Protein AF-A0A9P7J894-F1 (afdb_monomer_lite)

Organism: NCBI:txid48587

Structure (mmCIF, N/CA/C/O backbone):
data_AF-A0A9P7J894-F1
#
_entry.id   AF-A0A9P7J894-F1
#
loop_
_atom_site.group_PDB
_atom_site.id
_atom_site.type_symbol
_atom_site.label_atom_id
_atom_site.label_alt_id
_atom_site.label_comp_id
_atom_site.label_asym_id
_atom_site.label_entity_id
_atom_site.label_seq_id
_atom_site.pdbx_PDB_ins_code
_atom_site.Cartn_x
_atom_site.Cartn_y
_atom_site.Cartn_z
_atom_site.occupancy
_atom_site.B_iso_or_equiv
_atom_site.auth_seq_id
_atom_site.auth_comp_id
_atom_site.auth_asym_id
_atom_site.auth_atom_id
_atom_site.pdbx_PDB_model_num
ATOM 1 N N . MET A 1 1 ? 0.134 -22.209 -16.723 1.00 24.86 1 MET A N 1
ATOM 2 C CA . MET A 1 1 ? -0.583 -20.993 -17.156 1.00 24.86 1 MET A CA 1
ATOM 3 C C . MET A 1 1 ? 0.323 -19.826 -16.797 1.00 24.86 1 MET A C 1
ATOM 5 O O . MET A 1 1 ? 0.924 -19.899 -15.732 1.00 24.86 1 MET A O 1
ATOM 9 N N . PHE A 1 2 ? 0.556 -18.872 -17.698 1.00 30.00 2 PHE A N 1
ATOM 10 C CA . PHE A 1 2 ? 1.521 -17.788 -17.466 1.00 30.00 2 PHE A CA 1
ATOM 11 C C . PHE A 1 2 ? 0.770 -16.537 -16.998 1.00 30.00 2 PHE A C 1
ATOM 13 O O . PHE A 1 2 ? -0.233 -16.219 -17.634 1.00 30.00 2 PHE A O 1
ATOM 20 N N . PRO A 1 3 ? 1.213 -15.847 -15.930 1.00 35.44 3 PRO A N 1
ATOM 21 C CA . PRO A 1 3 ? 0.583 -14.604 -15.509 1.00 35.44 3 PRO A CA 1
ATOM 22 C C . PRO A 1 3 ? 0.850 -13.502 -16.539 1.00 35.44 3 PRO A C 1
ATOM 24 O O . PRO A 1 3 ? 1.982 -13.323 -17.004 1.00 35.44 3 PRO A O 1
ATOM 27 N N . THR A 1 4 ? -0.199 -12.763 -16.883 1.00 47.38 4 THR A N 1
ATOM 28 C CA . THR A 1 4 ? -0.096 -11.487 -17.595 1.00 47.38 4 THR A CA 1
ATOM 29 C C . THR A 1 4 ? 0.441 -10.437 -16.623 1.00 47.38 4 THR A C 1
ATOM 31 O O . THR A 1 4 ? 0.079 -10.468 -15.447 1.00 47.38 4 THR A O 1
ATOM 34 N N . LEU A 1 5 ? 1.300 -9.519 -17.076 1.00 47.91 5 LEU A N 1
ATOM 35 C CA . LEU A 1 5 ? 1.936 -8.528 -16.200 1.00 47.91 5 LEU A CA 1
ATOM 36 C C . LEU A 1 5 ? 1.717 -7.090 -16.684 1.00 47.91 5 LEU A C 1
ATOM 38 O O . LEU A 1 5 ? 1.737 -6.804 -17.884 1.00 47.91 5 LEU A O 1
ATOM 42 N N . LEU A 1 6 ? 1.590 -6.172 -15.730 1.00 54.28 6 LEU A N 1
ATOM 43 C CA . LEU A 1 6 ? 1.694 -4.732 -15.935 1.00 54.28 6 LEU A CA 1
ATOM 44 C C . LEU A 1 6 ? 3.169 -4.315 -15.927 1.00 54.28 6 LEU A C 1
ATOM 46 O O . LEU A 1 6 ? 3.961 -4.775 -15.107 1.00 54.28 6 LEU A O 1
ATOM 50 N N . GLN A 1 7 ? 3.541 -3.410 -16.831 1.00 52.28 7 GLN A N 1
ATOM 51 C CA . GLN A 1 7 ? 4.877 -2.817 -16.896 1.00 52.28 7 GLN A CA 1
ATOM 52 C C . GLN A 1 7 ? 4.805 -1.307 -16.648 1.00 52.28 7 GLN A C 1
ATOM 54 O O . GLN A 1 7 ? 4.182 -0.588 -17.438 1.00 52.28 7 GLN A O 1
ATOM 59 N N . LYS A 1 8 ? 5.494 -0.822 -15.605 1.00 65.56 8 LYS A N 1
ATOM 60 C CA . LYS A 1 8 ? 5.564 0.600 -15.222 1.00 65.56 8 LYS A CA 1
ATOM 61 C C . LYS A 1 8 ? 6.919 1.258 -15.529 1.00 65.56 8 LYS A C 1
ATOM 63 O O . LYS A 1 8 ? 7.956 0.594 -15.573 1.00 65.56 8 LYS A O 1
ATOM 68 N N . SER A 1 9 ? 6.881 2.571 -15.801 1.00 54.19 9 SER A N 1
ATOM 69 C CA . SER A 1 9 ? 7.894 3.322 -16.582 1.00 54.19 9 SER A CA 1
ATOM 70 C C . SER A 1 9 ? 7.920 4.843 -16.266 1.00 54.19 9 SER A C 1
ATOM 72 O O . SER A 1 9 ? 6.857 5.394 -15.963 1.00 54.19 9 SER A O 1
ATOM 74 N N . SER A 1 10 ? 9.086 5.525 -16.379 1.00 55.25 10 SER A N 1
ATOM 75 C CA . SER A 1 10 ? 9.298 6.973 -16.064 1.00 55.25 10 SER A CA 1
ATOM 76 C C . SER A 1 10 ? 9.817 7.842 -17.263 1.00 55.25 10 SER A C 1
ATOM 78 O O . SER A 1 10 ? 9.449 7.492 -18.370 1.00 55.25 10 SER A O 1
ATOM 80 N N . ARG A 1 11 ? 10.490 9.035 -17.125 1.00 52.81 11 ARG A N 1
ATOM 81 C CA . ARG A 1 11 ? 10.518 10.178 -18.140 1.00 52.81 11 ARG A CA 1
ATOM 82 C C . ARG A 1 11 ? 11.903 10.978 -18.257 1.00 52.81 11 ARG A C 1
ATOM 84 O O . ARG A 1 11 ? 12.301 11.379 -17.178 1.00 52.81 11 ARG A O 1
ATOM 91 N N . THR A 1 12 ? 12.779 11.380 -19.263 1.00 35.41 12 THR A N 1
ATOM 92 C CA . THR A 1 12 ? 13.164 11.720 -20.739 1.00 35.41 12 THR A CA 1
ATOM 93 C C . THR A 1 12 ? 13.523 10.762 -21.996 1.00 35.41 12 THR A C 1
ATOM 95 O O . THR A 1 12 ? 14.176 9.756 -21.833 1.00 35.41 12 THR A O 1
ATOM 98 N N . LEU A 1 13 ? 13.181 10.990 -23.285 1.00 31.38 13 LEU A N 1
ATOM 99 C CA . LEU A 1 13 ? 13.189 10.035 -24.468 1.00 31.38 13 LEU A CA 1
ATOM 100 C C . LEU A 1 13 ? 14.435 9.141 -24.882 1.00 31.38 13 LEU A C 1
ATOM 102 O O . LEU A 1 13 ? 15.573 9.589 -24.797 1.00 31.38 13 LEU A O 1
ATOM 106 N N . HIS A 1 14 ? 14.144 8.010 -25.592 1.00 28.47 14 HIS A N 1
ATOM 107 C CA . HIS A 1 14 ? 14.939 7.108 -26.514 1.00 28.47 14 HIS A CA 1
ATOM 108 C C . HIS A 1 14 ? 15.392 5.666 -26.073 1.00 28.47 14 HIS A C 1
ATOM 110 O O . HIS A 1 14 ? 15.088 5.242 -24.970 1.00 28.47 14 HIS A O 1
ATOM 116 N N . GLN A 1 15 ? 15.913 4.823 -27.007 1.00 30.91 15 GLN A N 1
ATOM 117 C CA . GLN A 1 15 ? 15.546 3.378 -27.177 1.00 30.91 15 GLN A CA 1
ATOM 118 C C . GLN A 1 15 ? 16.644 2.260 -27.105 1.00 30.91 15 GLN A C 1
ATOM 120 O O . GLN A 1 15 ? 17.734 2.441 -27.638 1.00 30.91 15 GLN A O 1
ATOM 125 N N . SER A 1 16 ? 16.211 1.048 -26.674 1.00 34.41 16 SER A N 1
ATOM 126 C CA . SER A 1 16 ? 16.488 -0.347 -27.174 1.00 34.41 16 SER A CA 1
ATOM 127 C C . SER A 1 16 ? 17.910 -0.979 -27.164 1.00 34.41 16 SER A C 1
ATOM 129 O O . SER A 1 16 ? 18.827 -0.326 -27.655 1.00 34.41 16 SER A O 1
ATOM 131 N N . SER A 1 17 ? 18.167 -2.257 -26.779 1.00 38.94 17 SER A N 1
ATOM 132 C CA . SER A 1 17 ? 17.413 -3.263 -25.964 1.00 38.94 17 SER A CA 1
ATOM 133 C C . SER A 1 17 ? 18.210 -4.579 -25.668 1.00 38.94 17 SER A C 1
ATOM 135 O O . SER A 1 17 ? 19.258 -4.828 -26.268 1.00 38.94 17 SER A O 1
ATOM 137 N N . GLN A 1 18 ? 17.604 -5.473 -24.848 1.00 36.16 18 GLN A N 1
ATOM 138 C CA . GLN A 1 18 ? 17.854 -6.928 -24.623 1.00 36.16 18 GLN A CA 1
ATOM 139 C C . GLN A 1 18 ? 19.001 -7.401 -23.688 1.00 36.16 18 GLN A C 1
ATOM 141 O O . GLN A 1 18 ? 20.156 -7.035 -23.917 1.00 36.16 18 GLN A O 1
ATOM 146 N N . PRO A 1 19 ? 18.767 -8.397 -22.788 1.00 35.75 19 PRO A N 1
ATOM 147 C CA . PRO A 1 19 ? 17.509 -8.944 -22.225 1.00 35.75 19 PRO A CA 1
ATOM 148 C C . PRO A 1 19 ? 17.287 -8.507 -20.747 1.00 35.75 19 PRO A C 1
ATOM 150 O O . PRO A 1 19 ? 18.147 -7.807 -20.208 1.00 35.75 19 PRO A O 1
ATOM 153 N N . PRO A 1 20 ? 16.163 -8.882 -20.093 1.00 34.91 20 PRO A N 1
ATOM 154 C CA . PRO A 1 20 ? 15.936 -8.623 -18.669 1.00 34.91 20 PRO A CA 1
ATOM 155 C C . PRO A 1 20 ? 16.485 -9.704 -17.715 1.00 34.91 20 PRO A C 1
ATOM 157 O O . PRO A 1 20 ? 16.120 -10.879 -17.811 1.00 34.91 20 PRO A O 1
ATOM 160 N N . GLU A 1 21 ? 17.268 -9.274 -16.724 1.00 39.00 21 GLU A N 1
ATOM 161 C CA . GLU A 1 21 ? 17.412 -9.973 -15.436 1.00 39.00 21 GLU A CA 1
ATOM 162 C C . GLU A 1 21 ? 16.365 -9.412 -14.456 1.00 39.00 21 GLU A C 1
ATOM 164 O O . GLU A 1 21 ? 16.119 -8.201 -14.438 1.00 39.00 21 GLU A O 1
ATOM 169 N N . VAL A 1 22 ? 15.700 -10.287 -13.694 1.00 43.66 22 VAL A N 1
ATOM 170 C CA . VAL A 1 22 ? 14.530 -9.939 -12.876 1.00 43.66 22 VAL A CA 1
ATOM 171 C C . VAL A 1 22 ? 14.730 -10.328 -11.415 1.00 43.66 22 VAL A C 1
ATOM 173 O O . VAL A 1 22 ? 14.923 -11.503 -11.101 1.00 43.66 22 VAL A O 1
ATOM 176 N N . LEU A 1 23 ? 14.617 -9.340 -10.524 1.00 44.19 23 LEU A N 1
ATOM 177 C CA . LEU A 1 23 ? 14.688 -9.511 -9.073 1.00 44.19 23 LEU A CA 1
ATOM 178 C C . LEU A 1 23 ? 13.277 -9.604 -8.482 1.00 44.19 23 LEU A C 1
ATOM 180 O O . LEU A 1 23 ? 12.555 -8.606 -8.434 1.00 44.19 23 LEU A O 1
ATOM 184 N N . ARG A 1 24 ? 12.909 -10.799 -8.010 1.00 41.50 24 ARG A N 1
ATOM 185 C CA . ARG A 1 24 ? 11.659 -11.073 -7.284 1.00 41.50 24 ARG A CA 1
ATOM 186 C C . ARG A 1 24 ? 11.826 -10.884 -5.783 1.00 41.50 24 ARG A C 1
ATOM 188 O O . ARG A 1 24 ? 12.844 -11.301 -5.220 1.00 41.50 24 ARG A O 1
ATOM 195 N N . THR A 1 25 ? 10.786 -10.387 -5.120 1.00 36.75 25 THR A N 1
ATOM 196 C CA . THR A 1 25 ? 10.636 -10.522 -3.666 1.00 36.75 25 THR A CA 1
ATOM 197 C C . THR A 1 25 ? 10.216 -11.947 -3.316 1.00 36.75 25 THR A C 1
ATOM 199 O O . THR A 1 25 ? 9.222 -12.439 -3.843 1.00 36.75 25 THR A O 1
ATOM 202 N N . SER A 1 26 ? 10.944 -12.607 -2.415 1.00 36.50 26 SER A N 1
ATOM 203 C CA . SER A 1 26 ? 10.444 -13.797 -1.714 1.00 36.50 26 SER A CA 1
ATOM 204 C C . SER A 1 26 ? 9.675 -13.389 -0.449 1.00 36.50 26 SER A C 1
ATOM 206 O O . SER A 1 26 ? 9.910 -12.306 0.091 1.00 36.50 26 SER A O 1
ATOM 208 N N . SER A 1 27 ? 8.822 -14.274 0.080 1.00 44.47 27 SER A N 1
ATOM 209 C CA . SER A 1 27 ? 8.321 -14.172 1.461 1.00 44.47 27 SER A CA 1
ATOM 210 C C . SER A 1 27 ? 9.453 -14.183 2.496 1.00 44.47 27 SER A C 1
ATOM 212 O O . SER A 1 27 ? 9.302 -13.641 3.589 1.00 44.47 27 SER A O 1
ATOM 214 N N . ASP A 1 28 ? 10.595 -14.768 2.128 1.00 35.16 28 ASP A N 1
ATOM 215 C CA . ASP A 1 28 ? 11.669 -15.159 3.039 1.00 35.16 28 ASP A CA 1
ATOM 216 C C . ASP A 1 28 ? 12.855 -14.179 2.962 1.00 35.16 28 ASP A C 1
ATOM 218 O O . ASP A 1 28 ? 14.000 -14.577 2.758 1.00 35.16 28 ASP A O 1
ATOM 222 N N . HIS A 1 29 ? 12.569 -12.875 3.066 1.00 43.50 29 HIS A N 1
ATOM 223 C CA . HIS A 1 29 ? 13.518 -11.749 3.215 1.00 43.50 29 HIS A CA 1
ATOM 224 C C . HIS A 1 29 ? 14.661 -11.594 2.183 1.00 43.50 29 HIS A C 1
ATOM 226 O O . HIS A 1 29 ? 15.467 -10.669 2.296 1.00 43.50 29 HIS A O 1
ATOM 232 N N . HIS A 1 30 ? 14.726 -12.436 1.153 1.00 49.00 30 HIS A N 1
ATOM 233 C CA . HIS A 1 30 ? 15.750 -12.398 0.112 1.00 49.00 30 HIS A CA 1
ATOM 234 C C . HIS A 1 30 ? 15.167 -12.020 -1.255 1.00 49.00 30 HIS A C 1
ATOM 236 O O . HIS A 1 30 ? 14.189 -12.606 -1.725 1.00 49.00 30 HIS A O 1
ATOM 242 N N . TRP A 1 31 ? 15.838 -11.084 -1.930 1.00 44.94 31 TRP A N 1
ATOM 243 C CA . TRP A 1 31 ? 15.681 -10.879 -3.368 1.00 44.94 31 TRP A CA 1
ATOM 244 C C . TRP A 1 31 ? 16.227 -12.099 -4.115 1.00 44.94 31 TRP A C 1
ATOM 246 O O . TRP A 1 31 ? 17.359 -12.521 -3.875 1.00 44.94 31 TRP A O 1
ATOM 256 N N . THR A 1 32 ? 15.437 -12.656 -5.030 1.00 48.50 32 THR A N 1
ATOM 257 C CA . THR A 1 32 ? 15.843 -13.795 -5.869 1.00 48.50 32 THR A CA 1
ATOM 258 C C . THR A 1 32 ? 15.944 -13.353 -7.323 1.00 48.50 32 THR A C 1
ATOM 260 O O . THR A 1 32 ? 15.021 -12.727 -7.842 1.00 48.50 32 THR A O 1
ATOM 263 N N . SER A 1 33 ? 17.076 -13.640 -7.973 1.00 47.28 33 SER A N 1
ATOM 264 C CA . SER A 1 33 ? 17.302 -13.259 -9.373 1.00 47.28 33 SER A CA 1
ATOM 265 C C . SER A 1 33 ? 16.917 -14.367 -10.352 1.00 47.28 33 SER A C 1
ATOM 267 O O . SER A 1 33 ? 16.960 -15.555 -10.020 1.00 47.28 33 SER A O 1
ATOM 269 N N . SER A 1 34 ? 16.537 -13.990 -11.570 1.00 57.88 34 SER A N 1
ATOM 270 C CA . SER A 1 34 ? 16.251 -14.897 -12.685 1.00 57.88 34 SER A CA 1
ATOM 271 C C . SER A 1 34 ? 16.337 -14.170 -14.030 1.00 57.88 34 SER A C 1
ATOM 273 O O . SER A 1 34 ? 15.759 -13.098 -14.199 1.00 57.88 34 SER A O 1
ATOM 275 N N . GLU A 1 35 ? 17.003 -14.773 -15.016 1.00 57.66 35 GLU A N 1
ATOM 276 C CA . GLU A 1 35 ? 16.958 -14.315 -16.412 1.00 57.66 35 GLU A CA 1
ATOM 277 C C . GLU A 1 35 ? 15.595 -14.629 -17.044 1.00 57.66 35 GLU A C 1
ATOM 279 O O . GLU A 1 35 ? 15.028 -15.699 -16.812 1.00 57.66 35 GLU A O 1
ATOM 284 N N . MET A 1 36 ? 15.054 -13.717 -17.858 1.00 60.75 36 MET A N 1
ATOM 285 C CA . MET A 1 36 ? 13.723 -13.877 -18.461 1.00 60.75 36 MET A CA 1
ATOM 286 C C . MET A 1 36 ? 13.667 -13.338 -19.900 1.00 60.75 36 MET A C 1
ATOM 288 O O . MET A 1 36 ? 14.535 -12.583 -20.338 1.00 60.75 36 MET A O 1
ATOM 292 N N . LYS A 1 37 ? 12.622 -13.697 -20.661 1.00 58.97 37 LYS A N 1
ATOM 293 C CA . LYS A 1 37 ? 12.341 -13.113 -21.983 1.00 58.97 37 LYS A CA 1
ATOM 294 C C . LYS A 1 37 ? 10.962 -12.456 -22.006 1.00 58.97 37 LYS A C 1
ATOM 296 O O . LYS A 1 37 ? 9.940 -13.118 -22.160 1.00 58.97 37 LYS A O 1
ATOM 301 N N . GLY A 1 38 ? 10.944 -11.132 -21.862 1.00 55.50 38 GLY A N 1
ATOM 302 C CA . GLY A 1 38 ? 9.736 -10.323 -22.032 1.00 55.50 38 GLY A CA 1
ATOM 303 C C . GLY A 1 38 ? 9.380 -10.115 -23.506 1.00 55.50 38 GLY A C 1
ATOM 304 O O . GLY A 1 38 ? 10.253 -9.834 -24.329 1.00 55.50 38 GLY A O 1
ATOM 305 N N . THR A 1 39 ? 8.091 -10.212 -23.821 1.00 54.19 39 THR A N 1
ATOM 306 C CA . THR A 1 39 ? 7.498 -9.803 -25.100 1.00 54.19 39 THR A CA 1
ATOM 307 C C . THR A 1 39 ? 6.339 -8.856 -24.815 1.00 54.19 39 THR A C 1
ATOM 309 O O . THR A 1 39 ? 5.303 -9.265 -24.293 1.00 54.19 39 THR A O 1
ATOM 312 N N . TYR A 1 40 ? 6.526 -7.580 -25.136 1.00 57.22 40 TYR A N 1
ATOM 313 C CA . TYR A 1 40 ? 5.527 -6.542 -24.901 1.00 57.22 40 TYR A CA 1
ATOM 314 C C . TYR A 1 40 ? 4.496 -6.532 -26.033 1.00 57.22 40 TYR A C 1
ATOM 316 O O . TYR A 1 40 ? 4.861 -6.535 -27.210 1.00 57.22 40 TYR A O 1
ATOM 324 N N . SER A 1 41 ? 3.214 -6.516 -25.678 1.00 50.84 41 SER A N 1
ATOM 325 C CA . SER A 1 41 ? 2.124 -6.222 -26.614 1.00 50.84 41 SER A CA 1
ATOM 326 C C . SER A 1 41 ? 2.031 -4.710 -26.843 1.00 50.84 41 SER A C 1
ATOM 328 O O . SER A 1 41 ? 2.315 -3.937 -25.935 1.00 50.84 41 SER A O 1
ATOM 330 N N . GLU A 1 42 ? 1.563 -4.259 -28.015 1.00 53.53 42 GLU A N 1
ATOM 331 C CA . GLU A 1 42 ? 1.331 -2.822 -28.304 1.00 53.53 42 GLU A CA 1
ATOM 332 C C . GLU A 1 42 ? 0.136 -2.224 -27.499 1.00 53.53 42 GLU A C 1
ATOM 334 O O . GLU A 1 42 ? -0.333 -1.126 -27.790 1.00 53.53 42 GLU A O 1
ATOM 339 N N . GLY A 1 43 ? -0.349 -2.931 -26.468 1.00 62.09 43 GLY A N 1
ATOM 340 C CA . GLY A 1 43 ? -1.403 -2.506 -25.548 1.00 62.09 43 GLY A CA 1
ATOM 341 C C . GLY A 1 43 ? -0.883 -1.543 -24.482 1.00 62.09 43 GLY A C 1
ATOM 342 O O . GLY A 1 43 ? -0.508 -1.952 -23.383 1.00 62.09 43 GLY A O 1
ATOM 343 N N . PHE A 1 44 ? -0.888 -0.254 -24.806 1.00 72.69 44 PHE A N 1
ATOM 344 C CA . PHE A 1 44 ? -0.892 0.810 -23.806 1.00 72.69 44 PHE A CA 1
ATOM 345 C C . PHE A 1 44 ? -2.160 0.686 -22.944 1.00 72.69 44 PHE A C 1
ATOM 347 O O . PHE A 1 44 ? -3.253 0.628 -23.503 1.00 72.69 44 PHE A O 1
ATOM 354 N N . ILE A 1 45 ? -2.014 0.646 -21.614 1.00 77.25 45 ILE A N 1
ATOM 355 C CA . ILE A 1 45 ? -3.147 0.546 -20.676 1.00 77.25 45 ILE A CA 1
ATOM 356 C C . ILE A 1 45 ? -3.474 1.921 -20.088 1.00 77.25 45 ILE A C 1
ATOM 358 O O . ILE A 1 45 ? -4.627 2.333 -20.097 1.00 77.25 45 ILE A O 1
ATOM 362 N N . GLY A 1 46 ? -2.476 2.668 -19.597 1.00 76.50 46 GLY A N 1
ATOM 363 C CA . GLY A 1 46 ? -2.775 3.920 -18.902 1.00 76.50 46 GLY A CA 1
ATOM 364 C C . GLY A 1 46 ? -1.591 4.819 -18.556 1.00 76.50 46 GLY A C 1
ATOM 365 O O . GLY A 1 46 ? -0.416 4.479 -18.716 1.00 76.50 46 GLY A O 1
ATOM 366 N N . ILE A 1 47 ? -1.931 6.008 -18.057 1.00 80.12 47 ILE A N 1
ATOM 367 C CA . ILE A 1 47 ? -1.012 7.029 -17.543 1.00 80.12 47 ILE A CA 1
ATOM 368 C C . ILE A 1 47 ? -1.475 7.419 -16.141 1.00 80.12 47 ILE A C 1
ATOM 370 O O . ILE A 1 47 ? -2.563 7.960 -15.974 1.00 80.12 47 ILE A O 1
ATOM 374 N N . GLY A 1 48 ? -0.611 7.198 -15.152 1.00 77.31 48 GLY A N 1
ATOM 375 C CA . GLY A 1 48 ? -0.714 7.853 -13.850 1.00 77.31 48 GLY A CA 1
ATOM 376 C C . GLY A 1 48 ? 0.063 9.174 -13.847 1.00 77.31 48 GLY A C 1
ATOM 377 O O . GLY A 1 48 ? 0.857 9.455 -14.756 1.00 77.31 48 GL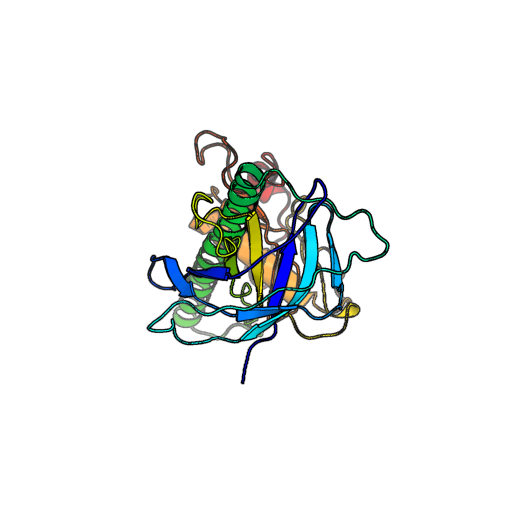Y A O 1
ATOM 378 N N . GLY A 1 49 ? -0.092 9.969 -12.783 1.00 73.25 49 GLY A N 1
ATOM 379 C CA . GLY A 1 49 ? 0.565 11.280 -12.658 1.00 73.25 49 GLY A CA 1
ATOM 380 C C . GLY A 1 49 ? 2.077 11.246 -12.929 1.00 73.25 49 GLY A C 1
ATOM 381 O O . GLY A 1 49 ? 2.602 12.125 -13.613 1.00 73.25 49 GLY A O 1
ATOM 382 N N . PHE A 1 50 ? 2.763 10.170 -12.523 1.00 77.75 50 PHE A N 1
ATOM 383 C CA . PHE A 1 50 ? 4.220 10.012 -12.671 1.00 77.75 50 PHE A CA 1
ATOM 384 C C . PHE A 1 50 ? 4.662 8.827 -13.550 1.00 77.75 50 PHE A C 1
ATOM 386 O O . PHE A 1 50 ? 5.789 8.836 -14.043 1.00 77.75 50 PHE A O 1
ATOM 393 N N . LYS A 1 51 ? 3.778 7.850 -13.806 1.00 84.31 51 LYS A N 1
ATOM 394 C CA . LYS A 1 51 ? 4.100 6.543 -14.414 1.00 84.31 51 LYS A CA 1
ATOM 395 C C . LYS A 1 51 ? 3.340 6.320 -15.733 1.00 84.31 51 LYS A C 1
ATOM 397 O O . LYS A 1 51 ? 2.249 6.863 -15.907 1.00 84.31 51 LYS A O 1
ATOM 402 N N . THR A 1 52 ? 3.881 5.534 -16.667 1.00 83.12 52 THR A N 1
ATOM 403 C CA . THR A 1 52 ? 3.090 4.931 -17.771 1.00 83.12 52 THR A CA 1
ATOM 404 C C . THR A 1 52 ? 2.929 3.430 -17.548 1.00 83.12 52 THR A C 1
ATOM 406 O O . THR A 1 52 ? 3.816 2.830 -16.944 1.00 83.12 52 THR A O 1
ATOM 409 N N . VAL A 1 53 ? 1.816 2.845 -18.002 1.00 84.81 53 VAL A N 1
ATOM 410 C CA . VAL A 1 53 ? 1.449 1.438 -17.773 1.00 84.81 53 VAL A CA 1
ATOM 411 C C . VAL A 1 53 ? 1.151 0.741 -19.103 1.00 84.81 53 VAL A C 1
ATOM 413 O O . VAL A 1 53 ? 0.359 1.238 -19.908 1.00 84.81 53 VAL A O 1
ATOM 416 N N . ASN A 1 54 ? 1.783 -0.411 -19.341 1.00 85.00 54 ASN A N 1
ATOM 417 C CA . ASN A 1 54 ? 1.691 -1.168 -20.596 1.00 85.00 54 ASN A CA 1
ATOM 418 C C . ASN A 1 54 ? 1.464 -2.667 -20.322 1.00 85.00 54 ASN A C 1
ATOM 420 O O . ASN A 1 54 ? 1.978 -3.195 -19.334 1.00 85.00 54 ASN A O 1
ATOM 424 N N . ALA A 1 55 ? 0.732 -3.348 -21.208 1.00 84.19 55 ALA A N 1
ATOM 425 C CA . ALA A 1 55 ? 0.448 -4.783 -21.132 1.00 84.19 55 ALA A CA 1
ATOM 426 C C . ALA A 1 55 ? 1.651 -5.630 -21.592 1.00 84.19 55 ALA A C 1
ATOM 428 O O . ALA A 1 55 ? 2.044 -5.586 -22.767 1.00 84.19 55 ALA A O 1
ATOM 429 N N . GLY A 1 56 ? 2.213 -6.441 -20.693 1.00 81.69 56 GLY A N 1
ATOM 430 C CA . GLY A 1 56 ? 3.370 -7.297 -20.955 1.00 81.69 56 GLY A CA 1
ATOM 431 C C . GLY A 1 56 ? 3.090 -8.792 -20.786 1.00 81.69 56 GLY A C 1
ATOM 432 O O . GLY A 1 56 ? 2.424 -9.220 -19.846 1.00 81.69 56 GLY A O 1
ATOM 433 N N . TRP A 1 57 ? 3.688 -9.603 -21.663 1.00 77.50 57 TRP A N 1
ATOM 434 C CA . TRP A 1 57 ? 3.754 -11.058 -21.510 1.00 77.50 57 TRP A CA 1
ATOM 435 C C . TRP A 1 57 ? 5.190 -11.474 -21.191 1.00 77.50 57 TRP A C 1
ATOM 437 O O . TRP A 1 57 ? 6.125 -11.132 -21.922 1.00 77.50 57 TRP A O 1
ATOM 447 N N . LEU A 1 58 ? 5.380 -12.218 -20.100 1.00 72.50 58 LEU A N 1
ATOM 448 C CA . LEU A 1 58 ? 6.703 -12.618 -19.626 1.00 72.50 58 LEU A CA 1
ATOM 449 C C . LEU A 1 58 ? 6.928 -14.118 -19.830 1.00 72.50 58 LEU A C 1
ATOM 451 O O . LEU A 1 58 ? 6.387 -14.954 -19.109 1.00 72.50 58 LEU A O 1
ATOM 455 N N . THR A 1 59 ? 7.767 -14.467 -20.807 1.00 73.19 59 THR A N 1
ATOM 456 C CA . THR A 1 59 ? 8.177 -15.857 -21.019 1.00 73.19 59 THR A CA 1
ATOM 457 C C . THR A 1 59 ? 9.339 -16.183 -20.088 1.00 73.19 59 THR A C 1
ATOM 459 O O . THR A 1 59 ? 10.469 -15.721 -20.276 1.00 73.19 59 THR A O 1
ATOM 462 N N . LEU A 1 60 ? 9.065 -17.005 -19.076 1.00 67.62 60 LEU A N 1
ATOM 463 C CA . LEU A 1 60 ? 10.092 -17.567 -18.204 1.00 67.62 60 LEU A CA 1
ATOM 464 C C . LEU A 1 60 ? 10.863 -18.651 -18.967 1.00 67.62 60 LEU A C 1
ATOM 466 O O . LEU A 1 60 ? 10.345 -19.737 -19.222 1.00 67.62 60 LEU A O 1
ATOM 470 N N . THR A 1 61 ? 12.109 -18.358 -19.329 1.00 64.75 61 THR A N 1
ATOM 471 C CA . THR A 1 61 ? 13.056 -19.332 -19.887 1.00 64.75 61 THR A CA 1
ATOM 472 C C . THR A 1 61 ? 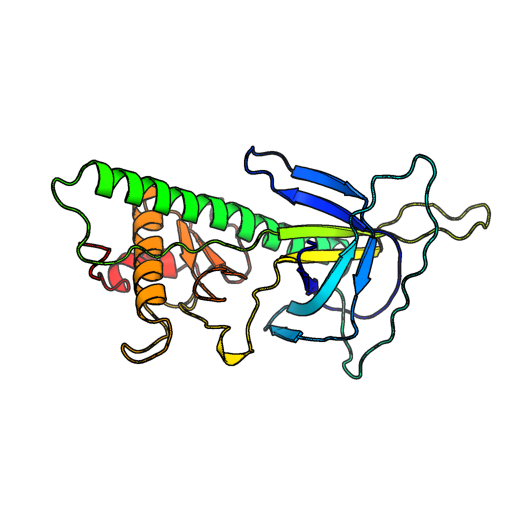14.112 -19.649 -18.843 1.00 64.75 61 THR A C 1
ATOM 474 O O . THR A 1 61 ? 14.666 -18.723 -18.260 1.00 64.75 61 THR A O 1
ATOM 477 N N . ALA A 1 62 ? 14.442 -20.926 -18.634 1.00 56.94 62 ALA A N 1
ATOM 478 C CA . ALA A 1 62 ? 15.587 -21.282 -17.797 1.00 56.94 62 ALA A CA 1
ATOM 479 C C . ALA A 1 62 ? 16.874 -20.610 -18.332 1.00 56.94 62 ALA A C 1
ATOM 481 O O . ALA A 1 62 ? 17.044 -20.569 -19.559 1.00 56.94 62 ALA A O 1
ATOM 482 N N . PRO A 1 63 ? 17.771 -20.113 -17.456 1.00 54.56 63 PRO A N 1
ATOM 483 C CA . PRO A 1 63 ? 18.995 -19.434 -17.875 1.00 54.56 63 PRO A CA 1
ATOM 484 C C . PRO A 1 63 ? 19.827 -20.372 -18.766 1.00 54.56 63 PRO A C 1
ATOM 486 O O . PRO A 1 63 ? 20.116 -21.511 -18.372 1.00 54.56 63 PRO A O 1
ATOM 489 N N . PRO A 1 64 ? 20.162 -19.970 -20.003 1.00 53.03 64 PRO A N 1
ATOM 490 C CA . PRO A 1 64 ? 20.751 -20.871 -20.971 1.00 53.03 64 PRO A CA 1
ATOM 491 C C . PRO A 1 64 ? 22.239 -21.064 -20.687 1.00 53.03 64 PRO A C 1
ATOM 493 O O . PRO A 1 64 ? 22.967 -20.132 -20.359 1.00 53.03 64 PRO A O 1
ATOM 496 N N . ARG A 1 65 ? 22.736 -22.286 -20.909 1.00 49.84 65 ARG A N 1
ATOM 497 C CA . ARG A 1 65 ? 24.156 -22.640 -20.692 1.00 49.84 65 ARG A CA 1
ATOM 498 C C . ARG A 1 65 ? 25.145 -21.875 -21.589 1.00 49.84 65 ARG A C 1
ATOM 500 O O . ARG A 1 65 ? 26.350 -21.971 -21.384 1.00 49.84 65 ARG A O 1
ATOM 507 N N . THR A 1 66 ? 24.638 -21.138 -22.574 1.00 46.97 66 THR A N 1
ATOM 508 C CA . THR A 1 66 ? 25.358 -20.219 -23.463 1.00 46.97 66 THR A CA 1
ATOM 509 C C . THR A 1 66 ? 24.424 -19.060 -23.811 1.00 46.97 66 THR A C 1
ATOM 511 O O . THR A 1 66 ? 23.267 -19.312 -24.153 1.00 46.97 66 THR A O 1
ATOM 514 N N . GLY A 1 67 ? 24.911 -17.816 -23.748 1.00 42.03 67 GLY A N 1
ATOM 515 C CA . GLY A 1 67 ? 24.087 -16.609 -23.908 1.00 42.03 67 GLY A CA 1
ATOM 516 C C . GLY A 1 67 ? 23.263 -16.578 -25.202 1.00 42.03 67 GLY A C 1
ATOM 517 O O . GLY A 1 67 ? 23.754 -16.928 -26.276 1.00 42.03 67 GLY A O 1
ATOM 518 N N . LEU A 1 68 ? 21.999 -16.160 -25.094 1.00 42.72 68 LEU A N 1
ATOM 519 C CA . LEU A 1 68 ? 21.007 -16.277 -26.166 1.00 42.72 68 LEU A CA 1
ATOM 520 C C . LEU A 1 68 ? 20.712 -14.924 -26.821 1.00 42.72 68 LEU A C 1
ATOM 522 O O . LEU A 1 68 ? 20.249 -13.983 -26.175 1.00 42.72 68 LEU A O 1
ATOM 526 N N . GLY A 1 69 ? 20.910 -14.853 -28.136 1.00 38.66 69 GLY A N 1
ATOM 527 C CA . GLY A 1 69 ? 20.488 -13.705 -28.931 1.00 38.66 69 GLY A CA 1
ATOM 528 C C . GLY A 1 69 ? 18.964 -13.554 -28.960 1.00 38.66 69 GLY A C 1
ATOM 529 O O . GLY A 1 69 ? 18.224 -14.533 -29.090 1.00 38.66 69 GLY A O 1
ATOM 530 N N . SER A 1 70 ? 18.496 -12.315 -28.863 1.00 37.34 70 SER A N 1
ATOM 531 C CA . SER A 1 70 ? 17.198 -11.869 -29.377 1.00 37.34 70 SER A CA 1
ATOM 532 C C . SER A 1 70 ? 17.228 -10.346 -29.539 1.00 37.34 70 SER A C 1
ATOM 534 O O . SER A 1 70 ? 18.094 -9.676 -28.984 1.00 37.34 70 SER A O 1
ATOM 536 N N . VAL A 1 71 ? 16.304 -9.797 -30.326 1.00 33.97 71 VAL A N 1
ATOM 537 C CA . VAL A 1 71 ? 16.184 -8.356 -30.604 1.00 33.97 71 VAL A CA 1
ATOM 538 C C . VAL A 1 71 ? 14.810 -7.908 -30.118 1.00 33.97 71 VAL A C 1
ATOM 540 O O . VAL A 1 71 ? 13.823 -8.550 -30.471 1.00 33.97 71 VAL A O 1
ATOM 543 N N . ALA A 1 72 ? 14.711 -6.842 -29.314 1.00 38.72 72 ALA A N 1
ATOM 544 C CA . ALA A 1 72 ? 13.412 -6.228 -29.041 1.00 38.72 72 ALA A CA 1
ATOM 545 C C . ALA A 1 72 ? 13.163 -5.102 -30.050 1.00 38.72 72 ALA A C 1
ATOM 547 O O . ALA A 1 72 ? 13.994 -4.213 -30.247 1.00 38.72 72 ALA A O 1
ATOM 548 N N . TYR A 1 73 ? 12.003 -5.147 -30.696 1.00 32.00 73 TYR A N 1
ATOM 549 C CA . TYR A 1 73 ? 11.558 -4.100 -31.602 1.00 32.00 73 TYR A CA 1
ATOM 550 C C . TYR A 1 73 ? 10.753 -3.069 -30.817 1.00 32.00 73 TYR A C 1
ATOM 552 O O . TYR A 1 73 ? 9.679 -3.372 -30.310 1.00 32.00 73 TYR A O 1
ATOM 560 N N . HIS A 1 74 ? 11.260 -1.840 -30.747 1.00 41.44 74 HIS A N 1
ATOM 561 C CA . HIS A 1 74 ? 10.530 -0.709 -30.184 1.00 41.44 74 HIS A CA 1
ATOM 562 C C . HIS A 1 74 ? 9.976 0.151 -31.326 1.00 41.44 74 HIS A C 1
ATOM 564 O O . HIS A 1 74 ? 10.720 0.913 -31.948 1.00 41.44 74 HIS A O 1
ATOM 570 N N . LYS A 1 75 ? 8.665 0.080 -31.580 1.00 35.47 75 LYS A N 1
ATOM 571 C CA . LYS A 1 75 ? 7.967 1.184 -32.253 1.00 35.47 75 LYS A CA 1
ATOM 572 C C . LYS A 1 75 ? 7.620 2.246 -31.213 1.00 35.47 75 LYS A C 1
ATOM 574 O O . LYS A 1 75 ? 7.247 1.914 -30.093 1.00 35.47 75 LYS A O 1
ATOM 579 N N . ALA A 1 76 ? 7.748 3.517 -31.576 1.00 39.06 76 ALA A N 1
ATOM 580 C CA . ALA A 1 76 ? 7.228 4.605 -30.758 1.00 39.06 76 ALA A CA 1
ATOM 581 C C . ALA A 1 76 ? 5.738 4.808 -31.072 1.00 39.06 76 ALA A C 1
ATOM 583 O O . ALA A 1 76 ? 5.368 4.911 -32.242 1.00 39.06 76 ALA A O 1
ATOM 584 N N . GLY A 1 77 ? 4.901 4.874 -30.034 1.00 45.44 77 GLY A N 1
ATOM 585 C CA . GLY A 1 77 ? 3.525 5.358 -30.159 1.00 45.44 77 GLY A CA 1
ATOM 586 C C . GLY A 1 77 ? 3.470 6.870 -30.445 1.00 45.44 77 GLY A C 1
ATOM 587 O O . GLY A 1 77 ? 4.509 7.532 -30.475 1.00 45.44 77 GLY A O 1
ATOM 588 N N . PRO A 1 78 ? 2.270 7.451 -30.625 1.00 38.59 78 PRO A N 1
ATOM 589 C CA . PRO A 1 78 ? 2.110 8.866 -30.981 1.00 38.59 78 PRO A CA 1
ATOM 590 C C . PRO A 1 78 ? 2.526 9.844 -29.867 1.00 38.59 78 PRO A C 1
ATOM 592 O O . PRO A 1 78 ? 2.721 11.031 -30.124 1.00 38.59 78 PRO A O 1
ATOM 595 N N . TYR A 1 79 ? 2.670 9.367 -28.629 1.00 46.66 79 TYR A N 1
ATOM 596 C CA . TYR A 1 79 ? 3.069 10.179 -27.483 1.00 46.66 79 TYR A CA 1
ATOM 597 C C . TYR A 1 79 ? 4.591 10.291 -27.381 1.00 46.66 79 TYR A C 1
ATOM 599 O O . TYR A 1 79 ? 5.316 9.306 -27.526 1.00 46.66 79 TYR A O 1
ATOM 607 N N . LYS A 1 80 ? 5.088 11.490 -27.054 1.00 42.75 80 LYS A N 1
ATOM 608 C CA . LYS A 1 80 ? 6.519 11.759 -26.836 1.00 42.75 80 LYS A CA 1
ATOM 609 C C . LYS A 1 80 ? 6.979 11.220 -25.470 1.00 42.75 80 LYS A C 1
ATOM 611 O O . LYS A 1 80 ? 7.362 11.991 -24.594 1.00 42.75 80 LYS A O 1
ATOM 616 N N . VAL A 1 81 ? 6.890 9.898 -25.292 1.00 52.41 81 VAL A N 1
ATOM 617 C CA . VAL A 1 81 ? 7.195 9.195 -24.039 1.00 52.41 81 VAL A CA 1
ATOM 618 C C . VAL A 1 81 ? 8.678 9.282 -23.729 1.00 52.41 81 VAL A C 1
ATOM 620 O O . VAL A 1 81 ? 9.548 8.819 -24.466 1.00 52.41 81 VAL A O 1
ATOM 623 N N . SER A 1 82 ? 8.931 9.909 -22.603 1.00 47.03 82 SER A N 1
ATOM 624 C CA . SER A 1 82 ? 10.221 10.115 -21.991 1.00 47.03 82 SER A CA 1
ATOM 625 C C . SER A 1 82 ? 10.666 8.880 -21.141 1.00 47.03 82 SER A C 1
ATOM 627 O O . SER A 1 82 ? 9.844 7.993 -20.986 1.00 47.03 82 SER A O 1
ATOM 629 N N . TRP A 1 83 ? 11.901 8.838 -20.582 1.00 64.06 83 TRP A N 1
ATOM 630 C CA . TRP A 1 83 ? 12.586 7.863 -19.675 1.00 64.06 83 TRP A CA 1
ATOM 631 C C . TRP A 1 83 ? 13.663 8.537 -18.767 1.00 64.06 83 TRP A C 1
ATOM 633 O O . TRP A 1 83 ? 14.470 9.324 -19.258 1.00 64.06 83 TRP A O 1
ATOM 643 N N . TYR A 1 84 ? 13.706 8.345 -17.440 1.00 67.31 84 TYR A N 1
ATOM 644 C CA . TYR A 1 84 ? 14.709 9.083 -16.619 1.00 67.31 84 TYR A CA 1
ATOM 645 C C . TYR A 1 84 ? 16.158 8.680 -16.984 1.00 67.31 84 TYR A C 1
ATOM 647 O O . TYR A 1 84 ? 16.382 7.690 -17.681 1.00 67.31 84 TYR A O 1
ATOM 655 N N . LEU A 1 85 ? 17.177 9.418 -16.506 1.00 78.06 85 LEU A N 1
ATOM 656 C CA . LEU A 1 85 ? 18.535 8.857 -16.515 1.00 78.06 85 LEU A CA 1
ATOM 657 C C . LEU A 1 85 ? 18.492 7.531 -15.752 1.00 78.06 85 LEU A C 1
ATOM 659 O O . LEU A 1 85 ? 17.902 7.465 -14.678 1.00 78.06 85 LEU A O 1
ATOM 663 N N . LEU A 1 86 ? 19.124 6.487 -16.286 1.00 79.19 86 LEU A N 1
ATOM 664 C CA . LEU A 1 86 ? 18.967 5.121 -15.779 1.00 79.19 86 LEU A CA 1
ATOM 665 C C . LEU A 1 86 ? 19.230 4.975 -14.270 1.00 79.19 86 LEU A C 1
ATOM 667 O O . LEU A 1 86 ? 18.573 4.176 -13.613 1.00 79.19 86 LEU A O 1
ATOM 671 N N . ILE A 1 87 ? 20.170 5.742 -13.708 1.00 81.31 87 ILE A N 1
ATOM 672 C CA . ILE A 1 87 ? 20.447 5.723 -12.266 1.00 81.31 87 ILE A CA 1
ATOM 673 C C . ILE A 1 87 ? 19.309 6.349 -11.443 1.00 81.31 87 ILE A C 1
ATOM 675 O O . ILE A 1 87 ? 18.962 5.814 -10.393 1.00 81.31 87 ILE A O 1
ATOM 679 N N . ASP A 1 88 ? 18.677 7.409 -11.948 1.00 84.81 88 ASP A N 1
ATOM 680 C CA . ASP A 1 88 ? 17.520 8.059 -11.326 1.00 84.81 88 ASP A CA 1
ATOM 681 C C . ASP A 1 88 ? 16.262 7.188 -11.487 1.00 84.81 88 ASP A C 1
ATOM 683 O O . ASP A 1 88 ? 15.473 7.058 -10.553 1.00 84.81 88 ASP A O 1
ATOM 687 N N . GLU A 1 89 ? 16.082 6.543 -12.650 1.00 86.19 89 GLU A N 1
ATOM 688 C CA . GLU A 1 89 ? 14.984 5.594 -12.878 1.00 86.19 89 GLU A CA 1
ATOM 689 C C . GLU A 1 89 ? 15.123 4.360 -11.983 1.00 86.19 89 GLU A C 1
ATOM 691 O O . GLU A 1 89 ? 14.153 3.954 -11.349 1.00 86.19 89 GLU A O 1
ATOM 696 N N . LEU A 1 90 ? 16.336 3.813 -11.851 1.00 88.12 90 LEU A N 1
ATOM 697 C CA . LEU A 1 90 ? 16.623 2.694 -10.956 1.00 88.12 90 LEU A CA 1
ATOM 698 C C . LEU A 1 90 ? 16.367 3.066 -9.494 1.00 88.12 90 LEU A C 1
ATOM 700 O O . LEU A 1 90 ? 15.730 2.295 -8.786 1.00 88.12 90 LEU A O 1
ATOM 704 N N . GLN A 1 91 ? 16.803 4.247 -9.043 1.00 89.19 91 GLN A N 1
ATOM 705 C CA . GLN A 1 91 ? 16.515 4.722 -7.685 1.00 89.19 91 GLN A CA 1
ATOM 706 C C . GLN A 1 91 ? 15.012 4.899 -7.436 1.00 89.19 91 GLN A C 1
ATOM 708 O O . GLN A 1 91 ? 14.530 4.532 -6.363 1.00 89.19 91 GLN A O 1
ATOM 713 N N . LYS A 1 92 ? 14.265 5.425 -8.417 1.00 89.25 92 LYS A N 1
ATOM 714 C CA . LYS A 1 92 ? 12.809 5.584 -8.313 1.00 89.25 92 LYS A CA 1
ATOM 715 C C . LYS A 1 92 ? 12.104 4.233 -8.297 1.00 89.25 92 LYS A C 1
ATOM 717 O O . LYS A 1 92 ? 11.432 3.937 -7.320 1.00 89.25 92 LYS A O 1
ATOM 722 N N . LEU A 1 93 ? 12.315 3.370 -9.288 1.00 91.31 93 LEU A N 1
ATOM 723 C CA . LEU A 1 93 ? 11.639 2.071 -9.342 1.00 91.31 93 LEU A CA 1
ATOM 724 C C . LEU A 1 93 ? 12.066 1.133 -8.199 1.00 91.31 93 LEU A C 1
ATOM 726 O O . LEU A 1 93 ? 11.238 0.374 -7.707 1.00 91.31 93 LEU A O 1
ATOM 730 N N . PHE A 1 94 ? 13.299 1.233 -7.688 1.00 91.00 94 PHE A N 1
ATOM 731 C CA . PHE A 1 94 ? 13.694 0.548 -6.451 1.00 91.00 94 PHE A CA 1
ATOM 732 C C . PHE A 1 94 ? 12.952 1.089 -5.223 1.00 91.00 94 PHE A C 1
ATOM 734 O O . PHE A 1 94 ? 12.586 0.308 -4.348 1.00 91.00 94 PHE A O 1
ATOM 741 N N . ARG A 1 95 ? 12.659 2.395 -5.149 1.00 91.31 95 ARG A N 1
ATOM 742 C CA . ARG A 1 95 ? 11.778 2.947 -4.108 1.00 91.31 95 ARG A CA 1
ATOM 743 C C . ARG A 1 95 ? 10.357 2.390 -4.239 1.00 91.31 95 ARG A C 1
ATOM 745 O O . ARG A 1 95 ? 9.848 1.872 -3.257 1.00 91.31 95 ARG A O 1
ATOM 752 N N . GLU A 1 96 ? 9.774 2.396 -5.437 1.00 92.50 96 GLU A N 1
ATOM 753 C CA . GLU A 1 96 ? 8.443 1.822 -5.722 1.00 92.50 96 GLU A CA 1
ATOM 754 C C . GLU A 1 96 ? 8.349 0.334 -5.330 1.00 92.50 96 GLU A C 1
ATOM 756 O O . GLU A 1 96 ? 7.435 -0.075 -4.616 1.00 92.50 96 GLU A O 1
ATOM 761 N N . ALA A 1 97 ? 9.344 -0.475 -5.711 1.00 92.44 97 ALA A N 1
ATOM 762 C CA . ALA A 1 97 ? 9.412 -1.890 -5.348 1.00 92.44 97 ALA A CA 1
ATOM 763 C C . ALA A 1 97 ? 9.548 -2.110 -3.828 1.00 92.44 97 ALA A C 1
ATOM 765 O O . ALA A 1 97 ? 8.962 -3.045 -3.282 1.00 92.44 97 ALA A O 1
ATOM 766 N N . ASN A 1 98 ? 10.280 -1.237 -3.124 1.00 93.25 98 ASN A N 1
ATOM 767 C CA . ASN A 1 98 ? 10.348 -1.267 -1.663 1.00 93.25 98 ASN A CA 1
ATOM 768 C C . ASN A 1 98 ? 9.017 -0.857 -1.016 1.00 93.25 98 ASN A C 1
ATOM 770 O O . ASN A 1 98 ? 8.628 -1.481 -0.033 1.00 93.25 98 ASN A O 1
ATOM 774 N N . ILE A 1 99 ? 8.307 0.144 -1.552 1.00 95.00 99 ILE A N 1
ATOM 775 C CA . ILE A 1 99 ? 6.978 0.536 -1.055 1.00 95.00 99 ILE A CA 1
ATOM 776 C C . ILE A 1 99 ? 6.028 -0.666 -1.148 1.00 95.00 99 ILE A C 1
ATOM 778 O O . ILE A 1 99 ? 5.455 -1.050 -0.135 1.00 95.00 99 ILE A O 1
ATOM 782 N N . LEU A 1 100 ? 5.964 -1.352 -2.296 1.00 95.38 100 LEU A N 1
ATOM 783 C CA . LEU A 1 100 ? 5.171 -2.580 -2.457 1.00 95.38 100 LEU A CA 1
ATOM 784 C C . LEU A 1 100 ? 5.586 -3.698 -1.477 1.00 95.38 100 LEU A C 1
ATOM 786 O O . LEU A 1 100 ? 4.723 -4.282 -0.822 1.00 95.38 100 LEU A O 1
ATOM 790 N N . TYR A 1 101 ? 6.886 -3.968 -1.307 1.00 95.00 101 TYR A N 1
ATOM 791 C CA . TYR A 1 101 ? 7.388 -4.967 -0.347 1.00 95.00 101 TYR A CA 1
ATOM 792 C C . TYR A 1 101 ? 6.982 -4.661 1.110 1.00 95.00 101 TYR A C 1
ATOM 794 O O . TYR A 1 101 ? 6.532 -5.548 1.848 1.00 95.00 101 TYR A O 1
ATOM 802 N N . TRP A 1 102 ? 7.100 -3.401 1.535 1.00 96.56 102 TRP A N 1
ATOM 803 C CA . TRP A 1 102 ? 6.702 -2.980 2.879 1.00 96.56 102 TRP A CA 1
ATOM 804 C C . TRP A 1 102 ? 5.177 -2.929 3.042 1.00 96.56 102 TRP A C 1
ATOM 806 O O . TRP A 1 102 ? 4.684 -3.322 4.097 1.00 96.56 102 TRP A O 1
ATOM 816 N N . SER A 1 103 ? 4.413 -2.583 2.001 1.00 97.81 103 SER A N 1
ATOM 817 C CA . SER A 1 103 ? 2.946 -2.663 2.004 1.00 97.81 103 SER A CA 1
ATOM 818 C C . SER A 1 103 ? 2.449 -4.106 2.129 1.00 97.81 103 SER A C 1
ATOM 820 O O . SER A 1 103 ? 1.583 -4.378 2.956 1.00 97.81 103 SER A O 1
ATOM 822 N N . LYS A 1 104 ? 3.049 -5.070 1.415 1.00 97.44 104 LYS A N 1
ATOM 823 C CA . LYS A 1 104 ? 2.768 -6.507 1.617 1.00 97.44 104 LYS A CA 1
ATOM 824 C C . LYS A 1 104 ? 3.045 -6.944 3.060 1.00 97.44 104 LYS A C 1
ATOM 826 O O . LYS A 1 104 ? 2.280 -7.719 3.630 1.00 97.44 104 LYS A O 1
ATOM 831 N N . SER A 1 105 ? 4.109 -6.419 3.668 1.00 97.62 105 SER A N 1
ATOM 832 C CA . SER A 1 105 ? 4.482 -6.719 5.058 1.00 97.62 105 SER A CA 1
ATOM 833 C C . SER A 1 105 ? 3.504 -6.115 6.080 1.00 97.62 105 SER A C 1
ATOM 835 O O . SER A 1 105 ? 3.127 -6.791 7.036 1.00 97.62 105 SER A O 1
ATOM 837 N N . LEU A 1 106 ? 3.055 -4.875 5.863 1.00 98.44 106 LEU A N 1
ATOM 838 C CA . LEU A 1 106 ? 2.082 -4.173 6.710 1.00 98.44 106 LEU A CA 1
ATOM 839 C C . LEU A 1 106 ? 0.668 -4.770 6.594 1.00 98.44 106 LEU A C 1
ATOM 841 O O . LEU A 1 106 ? 0.019 -4.984 7.615 1.00 98.44 106 LEU A O 1
ATOM 845 N N . LEU A 1 107 ? 0.220 -5.137 5.389 1.00 98.44 107 LEU A N 1
ATOM 846 C CA . LEU A 1 107 ? -1.063 -5.823 5.194 1.00 98.44 107 LEU A CA 1
ATOM 847 C C . LEU A 1 107 ? -1.052 -7.235 5.809 1.00 98.44 107 LEU A C 1
ATOM 849 O O . LEU A 1 107 ? -2.019 -7.635 6.454 1.00 98.44 107 LEU A O 1
ATOM 853 N N . LYS A 1 108 ? 0.066 -7.971 5.708 1.00 98.31 108 LYS A N 1
ATOM 854 C CA . LYS A 1 108 ? 0.245 -9.252 6.416 1.00 98.31 108 LYS A CA 1
ATOM 855 C C . LYS A 1 108 ? 0.207 -9.082 7.940 1.00 98.31 108 LYS A C 1
ATOM 857 O O . LYS A 1 108 ? -0.347 -9.933 8.629 1.00 98.31 108 LYS A O 1
ATOM 862 N N . LEU A 1 109 ? 0.757 -7.990 8.473 1.00 98.50 109 LEU A N 1
ATOM 863 C CA . LEU A 1 109 ? 0.632 -7.641 9.891 1.00 98.50 109 LEU A CA 1
ATOM 864 C C . LEU A 1 109 ? -0.834 -7.384 10.284 1.00 98.50 109 LEU A C 1
ATOM 866 O O . LEU A 1 109 ? -1.238 -7.817 11.363 1.00 98.50 109 LEU A O 1
ATOM 870 N N . THR A 1 110 ? -1.639 -6.759 9.416 1.00 98.50 110 THR A N 1
ATOM 871 C CA . THR A 1 110 ? -3.086 -6.616 9.643 1.00 98.50 110 THR A CA 1
ATOM 872 C C . THR A 1 110 ? -3.78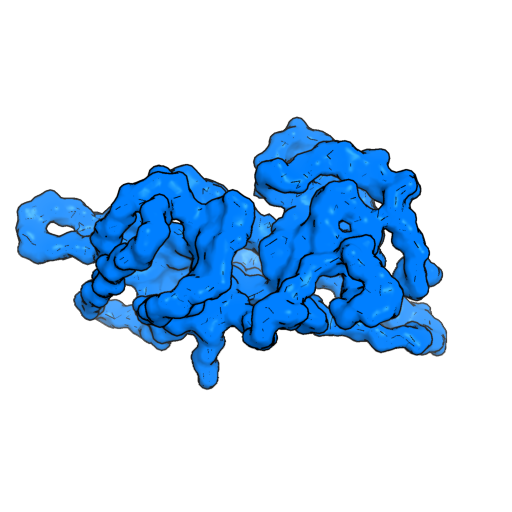9 -7.974 9.672 1.00 98.50 110 THR A C 1
ATOM 874 O O . THR A 1 110 ? -4.497 -8.252 10.636 1.00 98.50 110 THR A O 1
ATOM 877 N N . TYR A 1 111 ? -3.562 -8.850 8.687 1.00 98.50 111 TYR A N 1
ATOM 878 C CA . TYR A 1 111 ? -4.196 -10.177 8.668 1.00 98.50 111 TYR A CA 1
ATOM 879 C C . TYR A 1 111 ? -3.797 -11.045 9.868 1.00 98.50 111 TYR A C 1
ATOM 881 O O . TYR A 1 111 ? -4.674 -11.598 10.521 1.00 98.50 111 TYR A O 1
ATOM 889 N N . ASN A 1 112 ? -2.518 -11.054 10.262 1.00 98.44 112 ASN A N 1
ATOM 890 C CA . ASN A 1 112 ? -2.071 -11.732 11.486 1.00 98.44 112 ASN A CA 1
ATOM 891 C C . ASN A 1 112 ? -2.812 -11.238 12.750 1.00 98.44 112 ASN A C 1
ATOM 893 O O . ASN A 1 112 ? -2.985 -12.000 13.701 1.00 98.44 112 ASN A O 1
ATOM 897 N N . PHE A 1 113 ? -3.212 -9.959 12.797 1.00 97.88 113 PHE A N 1
ATOM 898 C CA . PHE A 1 113 ? -4.028 -9.423 13.888 1.00 97.88 113 PHE A CA 1
ATOM 899 C C . PHE A 1 113 ? -5.489 -9.874 13.780 1.00 97.88 113 PHE A C 1
ATOM 901 O O . PHE A 1 113 ? -6.040 -10.311 14.785 1.00 97.88 113 PHE A O 1
ATOM 908 N N . VAL A 1 114 ? -6.090 -9.829 12.587 1.00 97.31 114 VAL A N 1
ATOM 909 C CA . VAL A 1 114 ? -7.467 -10.298 12.349 1.00 97.31 114 VAL A CA 1
ATOM 910 C C . VAL A 1 114 ? -7.617 -11.779 12.707 1.00 97.31 114 VAL A C 1
ATOM 912 O O . VAL A 1 114 ? -8.494 -12.123 13.496 1.00 97.31 114 VAL A O 1
ATOM 915 N N . ASP A 1 115 ? -6.716 -12.639 12.223 1.00 97.38 115 ASP A N 1
ATOM 916 C CA . ASP A 1 115 ? -6.700 -14.075 12.535 1.00 97.38 115 ASP A CA 1
ATOM 917 C C . ASP A 1 115 ? -6.622 -14.322 14.050 1.00 97.38 115 ASP A C 1
ATOM 919 O O . ASP A 1 115 ? -7.317 -15.186 14.592 1.00 97.38 115 ASP A O 1
ATOM 923 N N . HIS A 1 116 ? -5.799 -13.540 14.759 1.00 97.25 116 HIS A N 1
ATOM 924 C CA . HIS A 1 116 ? -5.665 -13.632 16.210 1.00 97.25 116 HIS A CA 1
ATOM 925 C C . HIS A 1 116 ? -6.927 -13.163 16.949 1.00 97.25 116 HIS A C 1
ATOM 927 O O . HIS A 1 116 ? -7.345 -13.833 17.895 1.00 97.25 116 HIS A O 1
ATOM 933 N N . SER A 1 117 ? -7.552 -12.065 16.515 1.00 95.38 117 SER A N 1
ATOM 934 C CA . SER A 1 117 ? -8.804 -11.555 17.088 1.00 95.38 117 SER A CA 1
ATOM 935 C C . SER A 1 117 ? -9.956 -12.542 16.893 1.00 95.38 117 SER A C 1
ATOM 937 O O . SER A 1 117 ? -10.618 -12.890 17.867 1.00 95.38 117 SER A O 1
ATOM 939 N N . ILE A 1 118 ? -10.132 -13.087 15.682 1.00 95.38 118 ILE A N 1
ATOM 940 C CA . ILE A 1 118 ? -11.142 -14.119 15.388 1.00 95.38 118 ILE A CA 1
ATOM 941 C C . ILE A 1 118 ? -10.896 -15.372 16.240 1.00 95.38 118 ILE A C 1
ATOM 943 O O . ILE A 1 118 ? -11.820 -15.877 16.867 1.00 95.38 118 ILE A O 1
ATOM 947 N N . THR A 1 119 ? -9.647 -15.845 16.328 1.00 96.69 119 THR A N 1
ATOM 948 C CA . THR A 1 119 ? -9.287 -17.033 17.132 1.00 96.69 119 THR A CA 1
ATOM 949 C C . THR A 1 119 ? -9.479 -16.818 18.642 1.00 96.69 119 THR A C 1
ATOM 951 O O . THR A 1 119 ? -9.625 -17.786 19.386 1.00 96.69 119 THR A O 1
ATOM 954 N N . SER A 1 120 ? -9.468 -15.565 19.107 1.00 96.25 120 SER A N 1
ATOM 955 C CA . SER A 1 120 ? -9.635 -15.203 20.524 1.00 96.25 120 SER A CA 1
ATOM 956 C C . SER A 1 120 ? -11.079 -14.840 20.897 1.00 96.25 120 SER A C 1
ATOM 958 O O . SER A 1 120 ? -11.381 -14.710 22.084 1.00 96.25 120 SER A O 1
ATOM 960 N N . SER A 1 121 ? -11.962 -14.670 19.910 1.00 95.00 121 SER A N 1
ATOM 961 C CA . SER A 1 121 ? -13.370 -14.329 20.109 1.00 95.00 121 SER A CA 1
ATOM 962 C C . SER A 1 121 ? -14.214 -15.571 20.444 1.00 95.00 121 SER A C 1
ATOM 964 O O . SER A 1 121 ? -13.979 -16.640 19.876 1.00 95.00 121 SER A O 1
ATOM 966 N N . PRO A 1 122 ? -15.229 -15.467 21.326 1.00 95.50 122 PRO A N 1
ATOM 967 C CA . PRO A 1 122 ? -16.213 -16.534 21.519 1.00 95.50 122 PRO A CA 1
ATOM 968 C C . PRO A 1 122 ? -17.190 -16.676 20.338 1.00 95.50 122 PRO A C 1
ATOM 970 O O . PRO A 1 122 ? -17.828 -17.719 20.206 1.00 95.50 122 PRO A O 1
ATOM 973 N N . GLU A 1 123 ? -17.319 -15.644 19.498 1.00 94.62 123 GLU A N 1
ATOM 974 C CA . GLU A 1 123 ? -18.270 -15.566 18.384 1.00 94.62 123 GLU A CA 1
ATOM 975 C C . GLU A 1 123 ? -17.551 -15.146 17.083 1.00 94.62 123 GLU A C 1
ATOM 977 O O . GLU A 1 123 ? -16.596 -14.364 17.136 1.00 94.62 123 GLU A O 1
ATOM 982 N N . PRO A 1 124 ? -17.955 -15.658 15.904 1.00 90.88 124 PRO A N 1
ATOM 983 C CA . PRO A 1 124 ? -17.393 -15.212 14.629 1.00 90.88 124 PRO A CA 1
ATOM 984 C C . PRO A 1 124 ? -17.768 -13.745 14.345 1.00 90.88 124 PRO A C 1
ATOM 986 O O . PRO A 1 124 ? -18.794 -13.280 14.846 1.00 90.88 124 PRO A O 1
ATOM 989 N N . PRO A 1 125 ? -16.995 -13.018 13.513 1.00 92.25 125 PRO A N 1
ATOM 990 C CA . PRO A 1 125 ? -17.380 -11.676 13.088 1.00 92.25 125 PRO A CA 1
ATOM 991 C C . PRO A 1 125 ? -18.745 -11.701 12.368 1.00 92.25 125 PRO A C 1
ATOM 993 O O . PRO A 1 125 ? -19.029 -12.660 11.641 1.00 92.25 125 PRO A O 1
ATOM 996 N N . PRO A 1 126 ? -19.588 -10.664 12.532 1.00 91.88 126 PRO A N 1
ATOM 997 C CA . PRO A 1 126 ? -20.901 -10.598 11.884 1.00 91.88 126 PRO A CA 1
ATOM 998 C C . PRO A 1 126 ? -20.809 -10.336 10.369 1.00 91.88 126 PRO A C 1
ATOM 1000 O O . PRO A 1 126 ? -21.770 -10.588 9.643 1.00 91.88 126 PRO A O 1
ATOM 1003 N N . PHE A 1 127 ? -19.652 -9.864 9.897 1.00 91.25 127 PHE A N 1
ATOM 1004 C CA . PHE A 1 127 ? -19.335 -9.536 8.508 1.00 91.25 127 PHE A CA 1
ATOM 1005 C C . PHE A 1 127 ? -18.341 -10.526 7.875 1.00 91.25 127 PHE A C 1
ATOM 1007 O O . PHE A 1 127 ? -17.577 -11.227 8.544 1.00 91.25 127 PHE A O 1
ATOM 1014 N N . MET A 1 128 ? -18.312 -10.545 6.542 1.00 93.12 128 MET A N 1
ATOM 1015 C CA . MET A 1 128 ? -17.303 -11.258 5.754 1.00 93.12 128 MET A CA 1
ATOM 1016 C C . MET A 1 128 ? -16.000 -10.453 5.726 1.00 93.12 128 MET A C 1
ATOM 1018 O O . MET A 1 128 ? -15.936 -9.435 5.047 1.00 93.12 128 MET A O 1
ATOM 1022 N N . VAL A 1 129 ? -14.942 -10.926 6.391 1.00 96.00 129 VAL A N 1
ATOM 1023 C CA . VAL A 1 129 ? -13.603 -10.319 6.272 1.00 96.00 129 VAL A CA 1
ATOM 1024 C C . VAL A 1 129 ? -13.101 -10.445 4.824 1.00 96.00 129 VAL A C 1
ATOM 1026 O O . VAL A 1 129 ? -12.934 -11.573 4.344 1.00 96.00 129 VAL A O 1
ATOM 1029 N N . PRO A 1 130 ? -12.812 -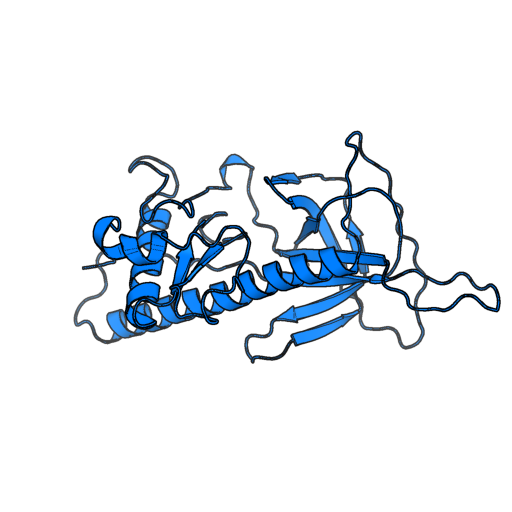9.338 4.114 1.00 96.69 130 PRO A N 1
ATOM 1030 C CA . PRO A 1 130 ? -12.294 -9.409 2.755 1.00 96.69 130 PRO A CA 1
ATOM 1031 C C . PRO A 1 130 ? -10.884 -10.005 2.698 1.00 96.69 130 PRO A C 1
ATOM 1033 O O . PRO A 1 130 ? -10.036 -9.729 3.548 1.00 96.69 130 PRO A O 1
ATOM 1036 N N . CYS A 1 131 ? -10.602 -10.794 1.658 1.00 95.25 131 CYS A N 1
ATOM 1037 C CA . CYS A 1 131 ? -9.272 -11.336 1.379 1.00 95.25 131 CYS A CA 1
ATOM 1038 C C . CYS A 1 131 ? -8.672 -10.613 0.166 1.00 95.25 131 CYS A C 1
ATOM 1040 O O . CYS A 1 131 ? -8.958 -10.964 -0.978 1.00 95.25 131 CYS A O 1
ATOM 1042 N N . VAL A 1 132 ? -7.865 -9.584 0.429 1.00 96.75 132 VAL A N 1
ATOM 1043 C CA . VAL A 1 132 ? -7.225 -8.728 -0.576 1.00 96.75 132 VAL A CA 1
ATOM 1044 C C . VAL A 1 132 ? -5.706 -8.783 -0.419 1.00 96.75 132 VAL A C 1
ATOM 1046 O O . VAL A 1 132 ? -5.185 -8.971 0.681 1.00 96.75 132 VAL A O 1
ATOM 1049 N N . GLN A 1 133 ? -4.974 -8.656 -1.524 1.00 97.12 133 GLN A N 1
ATOM 1050 C CA . GLN A 1 133 ? -3.513 -8.742 -1.552 1.00 97.12 133 GLN A CA 1
ATOM 1051 C C . GLN A 1 133 ? -2.927 -7.581 -2.365 1.00 97.12 133 GLN A C 1
ATOM 1053 O O . GLN A 1 133 ? -3.585 -7.035 -3.245 1.00 97.12 133 GLN A O 1
ATOM 1058 N N . LEU A 1 134 ? -1.682 -7.190 -2.083 1.00 97.44 134 LEU A N 1
ATOM 1059 C CA . LEU A 1 134 ? -0.909 -6.338 -2.996 1.00 97.44 134 LEU A CA 1
ATOM 1060 C C . LEU A 1 134 ? -0.294 -7.233 -4.081 1.00 97.44 134 LEU A C 1
ATOM 1062 O O . LEU A 1 134 ? 0.254 -8.284 -3.740 1.00 97.44 134 LEU A O 1
ATOM 1066 N N . VAL A 1 135 ? -0.351 -6.788 -5.341 1.00 95.81 135 VAL A N 1
ATOM 1067 C CA . VAL A 1 135 ? 0.224 -7.486 -6.508 1.00 95.81 135 VAL A CA 1
ATOM 1068 C C . VAL A 1 135 ? 1.663 -7.957 -6.269 1.00 95.81 135 VAL A C 1
ATOM 1070 O O . VAL A 1 135 ? 2.475 -7.248 -5.662 1.00 95.81 135 VAL A O 1
ATOM 1073 N N . GLU A 1 136 ? 2.016 -9.135 -6.789 1.00 93.12 136 GLU A N 1
ATOM 1074 C CA . GLU A 1 136 ? 3.422 -9.515 -6.896 1.00 93.12 136 GLU A CA 1
ATOM 1075 C C . GLU A 1 136 ? 4.156 -8.569 -7.844 1.00 93.12 136 GLU A C 1
ATOM 1077 O O . GLU A 1 136 ? 3.667 -8.232 -8.923 1.00 93.12 136 GLU A O 1
ATOM 1082 N N . ALA A 1 137 ? 5.353 -8.150 -7.434 1.00 91.12 137 ALA A N 1
ATOM 1083 C CA . ALA A 1 137 ? 6.132 -7.135 -8.128 1.00 91.12 137 ALA A CA 1
ATOM 1084 C C . ALA A 1 137 ? 7.612 -7.522 -8.235 1.00 91.12 137 ALA A C 1
ATOM 1086 O O . ALA A 1 137 ? 8.150 -8.296 -7.438 1.00 91.12 137 ALA A O 1
ATOM 1087 N N . SER A 1 138 ? 8.296 -7.020 -9.261 1.00 88.56 138 SER A N 1
ATOM 1088 C CA . SER A 1 138 ? 9.710 -7.311 -9.522 1.00 88.56 138 SER A CA 1
ATOM 1089 C C . SER A 1 138 ? 10.365 -6.225 -10.367 1.00 88.56 138 SER A C 1
ATOM 1091 O O . SER A 1 138 ? 9.737 -5.652 -11.255 1.00 88.56 138 SER A O 1
ATOM 1093 N N . LEU A 1 139 ? 11.657 -5.978 -10.153 1.00 89.81 139 LEU A N 1
ATOM 1094 C CA . LEU A 1 139 ? 12.435 -5.105 -11.036 1.00 89.81 139 LEU A CA 1
ATOM 1095 C C . LEU A 1 139 ? 13.015 -5.902 -12.198 1.00 89.81 139 LEU A C 1
ATOM 1097 O O . LEU A 1 139 ? 13.631 -6.939 -11.969 1.00 89.81 139 LEU A O 1
ATOM 1101 N N . ALA A 1 140 ? 12.867 -5.389 -13.419 1.00 87.38 140 ALA A N 1
ATOM 1102 C CA . ALA A 1 140 ? 13.445 -5.949 -14.636 1.00 87.38 140 ALA A CA 1
ATOM 1103 C C . ALA A 1 140 ? 14.490 -4.996 -15.233 1.00 87.38 140 ALA A C 1
ATOM 1105 O O . ALA A 1 140 ? 14.160 -3.901 -15.697 1.00 87.38 140 ALA A O 1
ATOM 1106 N N . LEU A 1 141 ? 15.754 -5.422 -15.234 1.00 84.44 141 LEU A N 1
ATOM 1107 C CA . LEU A 1 141 ? 16.900 -4.664 -15.740 1.00 84.44 141 LEU A CA 1
ATOM 1108 C C . LEU A 1 141 ? 17.163 -5.045 -17.197 1.00 84.44 141 LEU A C 1
ATOM 1110 O O . LEU A 1 141 ? 17.713 -6.107 -17.464 1.00 84.44 141 LEU A O 1
ATOM 1114 N N . CYS A 1 142 ? 16.787 -4.197 -18.154 1.00 82.25 142 CYS A N 1
ATOM 1115 C CA . CYS A 1 142 ? 17.047 -4.439 -19.573 1.00 82.25 142 CYS A CA 1
ATOM 1116 C C . CYS A 1 142 ? 18.447 -3.949 -19.962 1.00 82.25 142 CYS A C 1
ATOM 1118 O O . CYS A 1 142 ? 18.742 -2.752 -19.900 1.00 82.25 142 CYS A O 1
ATOM 1120 N N . HIS A 1 143 ? 19.300 -4.875 -20.399 1.00 76.94 143 HIS A N 1
ATOM 1121 C CA . HIS A 1 143 ? 20.650 -4.582 -20.891 1.00 76.94 143 HIS A CA 1
ATOM 1122 C C . HIS A 1 143 ? 20.667 -4.259 -22.392 1.00 76.94 143 HIS A C 1
ATOM 1124 O O . HIS A 1 143 ? 19.626 -4.238 -23.045 1.00 76.94 143 HIS A O 1
ATOM 1130 N N . ASN A 1 144 ? 21.859 -3.967 -22.919 1.00 63.75 144 ASN A N 1
ATOM 1131 C CA . ASN A 1 144 ? 22.132 -3.889 -24.352 1.00 63.75 144 ASN A CA 1
ATOM 1132 C C . ASN A 1 144 ? 22.971 -5.088 -24.810 1.00 63.75 144 ASN A C 1
ATOM 1134 O O . ASN A 1 144 ? 24.046 -5.344 -24.253 1.00 63.75 144 ASN A O 1
ATOM 1138 N N . GLN A 1 145 ? 22.558 -5.760 -25.890 1.00 61.72 145 GLN A N 1
ATOM 1139 C CA . GLN A 1 145 ? 23.429 -6.728 -26.560 1.00 61.72 145 GLN A CA 1
ATOM 1140 C C . GLN A 1 145 ? 24.532 -5.999 -27.338 1.00 61.72 145 GLN A C 1
ATOM 1142 O O . GLN A 1 145 ? 24.296 -5.367 -28.369 1.00 61.72 145 GLN A O 1
ATOM 1147 N N . GLY A 1 146 ? 25.770 -6.112 -26.851 1.00 50.69 146 GLY A N 1
ATOM 1148 C CA . GLY A 1 146 ? 26.951 -5.658 -27.577 1.00 50.69 146 GLY A CA 1
ATOM 1149 C C . GLY A 1 146 ? 27.114 -6.455 -28.870 1.00 50.69 146 GLY A C 1
ATOM 1150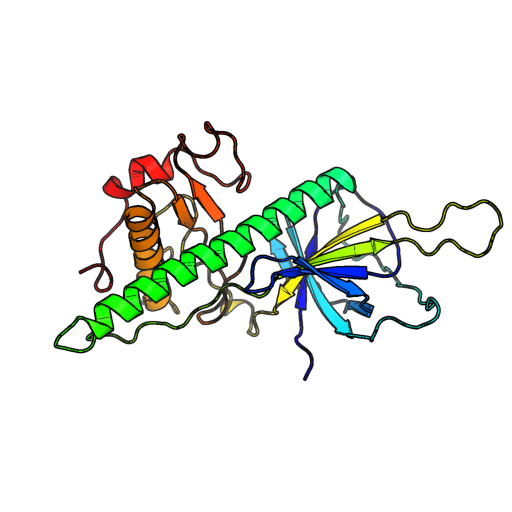 O O . GLY A 1 146 ? 27.534 -7.610 -28.836 1.00 50.69 146 GLY A O 1
ATOM 1151 N N . GLY A 1 147 ? 26.786 -5.843 -30.011 1.00 49.06 147 GLY A N 1
ATOM 1152 C CA . GLY A 1 147 ? 27.032 -6.440 -31.325 1.00 49.06 147 GLY A CA 1
ATOM 1153 C C . GLY A 1 147 ? 28.512 -6.801 -31.496 1.00 49.06 147 GLY A C 1
ATOM 1154 O O . GLY A 1 147 ? 29.376 -6.105 -30.969 1.00 49.06 147 GLY A O 1
ATOM 1155 N N . SER A 1 148 ? 28.797 -7.871 -32.245 1.00 47.94 148 SER A N 1
ATOM 1156 C CA . SER A 1 148 ? 30.056 -8.649 -32.254 1.00 47.94 148 SER A CA 1
ATOM 1157 C C . SER A 1 148 ? 31.324 -7.944 -32.786 1.00 47.94 148 SER A C 1
ATOM 1159 O O . SER A 1 148 ? 32.218 -8.589 -33.332 1.00 47.94 148 SER A O 1
ATOM 1161 N N . LYS A 1 149 ? 31.421 -6.619 -32.658 1.00 50.88 149 LYS A N 1
ATOM 1162 C CA . LYS A 1 149 ? 32.597 -5.811 -32.989 1.00 50.88 149 LYS A CA 1
ATOM 1163 C C . LYS A 1 149 ? 33.602 -5.854 -31.827 1.00 50.88 149 LYS A C 1
ATOM 1165 O O . LYS A 1 149 ? 33.218 -5.527 -30.701 1.00 50.88 149 LYS A O 1
ATOM 1170 N N . PRO A 1 150 ? 34.885 -6.186 -32.065 1.00 43.62 150 PRO A N 1
ATOM 1171 C CA . PRO A 1 150 ? 35.907 -6.129 -31.024 1.00 43.62 150 PRO A CA 1
ATOM 1172 C C . PRO A 1 150 ? 36.007 -4.721 -30.415 1.00 43.62 150 PRO A C 1
ATOM 1174 O O . PRO A 1 150 ? 36.102 -3.738 -31.148 1.00 43.62 150 PRO A O 1
ATOM 1177 N N . GLY A 1 151 ? 36.001 -4.627 -29.083 1.00 54.72 151 GLY A N 1
ATOM 1178 C CA . GLY A 1 151 ? 36.227 -3.377 -28.342 1.00 54.72 151 GLY A CA 1
ATOM 1179 C C . GLY A 1 151 ? 34.988 -2.696 -27.744 1.00 54.72 151 GLY A C 1
ATOM 1180 O O . GLY A 1 151 ? 35.149 -1.780 -26.939 1.00 54.72 151 GLY A O 1
ATOM 1181 N N . VAL A 1 152 ? 33.763 -3.137 -28.055 1.00 48.09 152 VAL A N 1
ATOM 1182 C CA . VAL A 1 152 ? 32.560 -2.669 -27.336 1.00 48.09 152 VAL A CA 1
ATOM 1183 C C . VAL A 1 152 ? 32.487 -3.358 -25.969 1.00 48.09 152 VAL A C 1
ATOM 1185 O O . VAL A 1 152 ? 32.559 -4.583 -25.892 1.00 48.09 152 VAL A O 1
ATOM 1188 N N . LYS A 1 153 ? 32.332 -2.591 -24.880 1.00 46.91 153 LYS A N 1
ATOM 1189 C CA . LYS A 1 153 ? 32.124 -3.156 -23.535 1.00 46.91 153 LYS A CA 1
ATOM 1190 C C . LYS A 1 153 ? 30.731 -3.784 -23.436 1.00 46.91 153 LYS A C 1
ATOM 1192 O O . LYS A 1 153 ? 29.730 -3.077 -23.491 1.00 46.91 153 LYS A O 1
ATOM 1197 N N . THR A 1 154 ? 30.676 -5.099 -23.264 1.00 48.00 154 THR A N 1
ATOM 1198 C CA . THR A 1 154 ? 29.441 -5.850 -23.010 1.00 48.00 154 THR A CA 1
ATOM 1199 C C . THR A 1 154 ? 28.830 -5.481 -21.652 1.00 48.00 154 THR A C 1
ATOM 1201 O O . THR A 1 154 ? 29.563 -5.241 -20.695 1.00 48.00 154 THR A O 1
ATOM 1204 N N . GLY A 1 155 ? 27.497 -5.513 -21.542 1.00 56.59 155 GLY A N 1
ATOM 1205 C CA . GLY A 1 155 ? 26.804 -5.638 -20.250 1.00 56.59 155 GLY A CA 1
ATOM 1206 C C . GLY A 1 155 ? 26.208 -4.372 -19.624 1.00 56.59 155 GLY A C 1
ATOM 1207 O O . GLY A 1 155 ? 25.585 -4.485 -18.573 1.00 56.59 155 GLY A O 1
ATOM 1208 N N . SER A 1 156 ? 26.314 -3.186 -20.232 1.00 65.94 156 SER A N 1
ATOM 1209 C CA . SER A 1 156 ? 25.639 -1.994 -19.690 1.00 65.94 156 SER A CA 1
ATOM 1210 C C . SER A 1 156 ? 24.113 -2.164 -19.690 1.00 65.94 156 SER A C 1
ATOM 1212 O O . SER A 1 156 ? 23.515 -2.350 -20.756 1.00 65.94 156 SER A O 1
ATOM 1214 N N . THR A 1 157 ? 23.489 -2.047 -18.516 1.00 71.81 157 THR A N 1
ATOM 1215 C CA . THR A 1 157 ? 22.043 -1.815 -18.383 1.00 71.81 157 THR A CA 1
ATOM 1216 C C . THR A 1 157 ? 21.657 -0.547 -19.156 1.00 71.81 157 THR A C 1
ATOM 1218 O O . THR A 1 157 ? 22.454 0.388 -19.251 1.00 71.81 157 THR A O 1
ATOM 1221 N N . GLN A 1 158 ? 20.460 -0.522 -19.740 1.00 77.00 158 GLN A N 1
ATOM 1222 C CA . GLN A 1 158 ? 19.959 0.582 -20.563 1.00 77.00 158 GLN A CA 1
ATOM 1223 C C . GLN A 1 158 ? 18.642 1.156 -20.038 1.00 77.00 158 GLN A C 1
ATOM 1225 O O . GLN A 1 158 ? 18.480 2.372 -20.020 1.00 77.00 158 GLN A O 1
ATOM 1230 N N . ALA A 1 159 ? 17.718 0.288 -19.629 1.00 82.94 159 ALA A N 1
ATOM 1231 C CA . ALA A 1 159 ? 16.410 0.656 -19.100 1.00 82.94 159 ALA A CA 1
ATOM 1232 C C . ALA A 1 159 ? 16.069 -0.246 -17.912 1.00 82.94 159 ALA A C 1
ATOM 1234 O O . ALA A 1 159 ? 16.555 -1.377 -17.824 1.00 82.94 159 ALA A O 1
ATOM 1235 N N . VAL A 1 160 ? 15.216 0.237 -17.017 1.00 86.56 160 VAL A N 1
ATOM 1236 C CA . VAL A 1 160 ? 14.709 -0.530 -15.880 1.00 86.56 160 VAL A CA 1
ATOM 1237 C C . VAL A 1 160 ? 13.203 -0.354 -15.786 1.00 86.56 160 VAL A C 1
ATOM 1239 O O . VAL A 1 160 ? 12.675 0.723 -16.046 1.00 86.56 160 VAL A O 1
ATOM 1242 N N . PHE A 1 161 ? 12.510 -1.435 -15.447 1.00 88.38 161 PHE A N 1
ATOM 1243 C CA . PHE A 1 161 ? 11.057 -1.473 -15.356 1.00 88.38 161 PHE A CA 1
ATOM 1244 C C . PHE A 1 161 ? 10.630 -2.082 -14.029 1.00 88.38 161 PHE A C 1
ATOM 1246 O O . PHE A 1 161 ? 11.282 -2.996 -13.524 1.00 88.38 161 PHE A O 1
ATOM 1253 N N . LEU A 1 162 ? 9.503 -1.607 -13.507 1.00 91.50 162 LEU A N 1
ATOM 1254 C CA . LEU A 1 162 ? 8.764 -2.296 -12.463 1.00 91.50 162 LEU A CA 1
ATOM 1255 C C . LEU A 1 162 ? 7.723 -3.162 -13.171 1.00 91.50 162 LEU A C 1
ATOM 1257 O O . LEU A 1 162 ? 6.906 -2.647 -13.937 1.00 91.50 162 LEU A O 1
ATOM 1261 N N . LEU A 1 163 ? 7.822 -4.472 -12.978 1.00 91.38 163 LEU A N 1
ATOM 1262 C CA . LEU A 1 163 ? 6.826 -5.441 -13.413 1.00 91.38 163 LEU A CA 1
ATOM 1263 C C . LEU A 1 163 ? 5.926 -5.771 -12.228 1.00 91.38 163 LEU A C 1
ATOM 1265 O O . LEU A 1 163 ? 6.425 -5.940 -11.117 1.00 91.38 163 LEU A O 1
ATOM 1269 N N . GLU A 1 164 ? 4.634 -5.894 -12.485 1.00 93.06 164 GLU A N 1
ATOM 1270 C CA . GLU A 1 164 ? 3.599 -6.235 -11.507 1.00 93.06 164 GLU A CA 1
ATOM 1271 C C . GLU A 1 164 ? 2.593 -7.206 -12.130 1.00 93.06 164 GLU A C 1
ATOM 1273 O O . GLU A 1 164 ? 2.506 -7.303 -13.354 1.00 93.06 164 GLU A O 1
ATOM 1278 N N . GLU A 1 165 ? 1.808 -7.913 -11.323 1.00 91.50 165 GLU A N 1
ATOM 1279 C CA . GLU A 1 165 ? 0.695 -8.729 -11.825 1.00 91.50 165 GLU A CA 1
ATOM 1280 C C . GLU A 1 165 ? -0.387 -7.888 -12.521 1.00 91.50 165 GLU A C 1
ATOM 1282 O O . GLU A 1 165 ? -0.691 -6.765 -12.114 1.00 91.50 165 GLU A O 1
ATOM 1287 N N . LEU A 1 166 ? -0.989 -8.437 -13.583 1.00 90.00 166 LEU A N 1
ATOM 1288 C CA . LEU A 1 166 ? -2.180 -7.842 -14.178 1.00 90.00 166 LEU A CA 1
ATOM 1289 C C . LEU A 1 166 ? -3.387 -8.048 -13.267 1.00 90.00 166 LEU A C 1
ATOM 1291 O O . LEU A 1 166 ? -3.850 -9.168 -13.068 1.00 90.00 166 LEU A O 1
ATOM 1295 N N . ILE A 1 167 ? -3.940 -6.934 -12.800 1.00 90.69 167 ILE A N 1
ATOM 1296 C CA . ILE A 1 167 ? -5.302 -6.875 -12.280 1.00 90.69 167 ILE A CA 1
ATOM 1297 C C . ILE A 1 167 ? -6.246 -7.071 -13.472 1.00 90.69 167 ILE A C 1
ATOM 1299 O O . ILE A 1 167 ? -6.328 -6.212 -14.350 1.00 90.69 167 ILE A O 1
ATOM 1303 N N . GLU A 1 168 ? -6.905 -8.228 -13.541 1.00 86.94 168 GLU A N 1
ATOM 1304 C CA . GLU A 1 168 ? -7.856 -8.545 -14.608 1.00 86.94 168 GLU A CA 1
ATOM 1305 C C . GLU A 1 168 ? -9.209 -7.856 -14.371 1.00 86.94 168 GLU A C 1
ATOM 1307 O O . GLU A 1 168 ? -9.734 -7.845 -13.257 1.00 86.94 168 GLU A O 1
ATOM 1312 N N . GLY A 1 169 ? -9.785 -7.293 -15.434 1.00 81.06 169 GLY A N 1
ATOM 1313 C CA . GLY A 1 169 ? -11.048 -6.560 -15.404 1.00 81.06 169 GLY A CA 1
ATOM 1314 C C . GLY A 1 169 ? -11.187 -5.628 -16.608 1.00 81.06 169 GLY A C 1
ATOM 1315 O O . GLY A 1 169 ? -10.327 -5.600 -17.490 1.00 81.06 169 GLY A O 1
ATOM 1316 N N . SER A 1 170 ? -12.278 -4.871 -16.640 1.00 76.06 170 SER A N 1
ATOM 1317 C CA . SER A 1 170 ? -12.429 -3.655 -17.449 1.00 76.06 170 SER A CA 1
ATOM 1318 C C . SER A 1 170 ? -12.017 -2.420 -16.631 1.00 76.06 170 SER A C 1
ATOM 1320 O O . SER A 1 170 ? -11.880 -2.506 -15.412 1.00 76.06 170 SER A O 1
ATOM 1322 N N . ASP A 1 171 ? -11.789 -1.276 -17.284 1.00 72.62 171 ASP A N 1
ATOM 1323 C CA . ASP A 1 171 ? -11.229 -0.074 -16.634 1.00 72.62 171 ASP A CA 1
ATOM 1324 C C . ASP A 1 171 ? -12.092 0.465 -15.470 1.00 72.62 171 ASP A C 1
ATOM 1326 O O . ASP A 1 171 ? -11.573 1.088 -14.549 1.00 72.62 171 ASP A O 1
ATOM 1330 N N . ASP A 1 172 ? -13.400 0.192 -15.485 1.00 74.69 172 ASP A N 1
ATOM 1331 C CA . ASP A 1 172 ? -14.367 0.508 -14.424 1.00 74.69 172 ASP A CA 1
ATOM 1332 C C . ASP A 1 172 ? -14.242 -0.382 -13.172 1.00 74.69 172 ASP A C 1
ATOM 1334 O O . ASP A 1 172 ? -14.736 -0.016 -12.108 1.00 74.69 172 ASP A O 1
ATOM 1338 N N . MET A 1 173 ? -13.529 -1.509 -13.265 1.00 83.81 173 MET A N 1
ATOM 1339 C CA . MET A 1 173 ? -13.183 -2.373 -12.129 1.00 83.81 173 MET A CA 1
ATOM 1340 C C . MET A 1 173 ? -11.895 -1.932 -11.411 1.00 83.81 173 MET A C 1
ATOM 1342 O O . MET A 1 173 ? -11.561 -2.503 -10.370 1.00 83.81 173 MET A O 1
ATOM 1346 N N . PHE A 1 174 ? -11.165 -0.939 -11.940 1.00 92.12 174 PHE A N 1
ATOM 1347 C CA . PHE A 1 174 ? -10.018 -0.332 -11.261 1.00 92.12 174 PHE A CA 1
ATOM 1348 C C . PHE A 1 174 ? -10.488 0.833 -10.381 1.00 92.12 174 PHE A C 1
ATOM 1350 O O . PHE A 1 174 ? -10.627 1.976 -10.818 1.00 92.12 174 PHE A O 1
ATOM 1357 N N . VAL A 1 175 ? -10.731 0.532 -9.111 1.00 95.06 175 VAL A N 1
ATOM 1358 C CA . VAL A 1 175 ? -11.273 1.457 -8.116 1.00 95.06 175 VAL A CA 1
ATOM 1359 C C . VAL A 1 175 ? -10.141 2.051 -7.280 1.00 95.06 175 VAL A C 1
ATOM 1361 O O . VAL A 1 175 ? -9.215 1.349 -6.871 1.00 95.06 175 VAL A O 1
ATOM 1364 N N . LYS A 1 176 ? -10.218 3.353 -6.979 1.00 96.31 176 LYS A N 1
ATOM 1365 C CA . LYS A 1 176 ? -9.396 3.990 -5.943 1.00 96.31 176 LYS A CA 1
ATOM 1366 C C . LYS A 1 176 ? -10.220 4.111 -4.663 1.00 96.31 176 LYS A C 1
ATOM 1368 O O . LYS A 1 176 ? -11.114 4.944 -4.582 1.00 96.31 176 LYS A O 1
ATOM 1373 N N . PHE A 1 177 ? -9.919 3.257 -3.691 1.00 97.56 177 PHE A N 1
ATOM 1374 C CA . PHE A 1 177 ? -10.682 3.102 -2.452 1.00 97.56 177 PHE A CA 1
ATOM 1375 C C . PHE A 1 177 ? -10.382 4.214 -1.440 1.00 97.56 177 PHE A C 1
ATOM 1377 O O . PHE A 1 177 ? -11.295 4.702 -0.782 1.00 97.56 177 PHE A O 1
ATOM 1384 N N . ILE A 1 178 ? -9.111 4.621 -1.324 1.00 97.06 178 ILE A N 1
ATOM 1385 C CA . ILE A 1 178 ? -8.630 5.658 -0.393 1.00 97.06 178 ILE A CA 1
ATOM 1386 C C . ILE A 1 178 ? -7.611 6.548 -1.123 1.00 97.06 178 ILE A C 1
ATOM 1388 O O . ILE A 1 178 ? -6.877 6.083 -1.996 1.00 97.06 178 ILE A O 1
ATOM 1392 N N . HIS A 1 179 ? -7.543 7.833 -0.774 1.00 94.19 179 HIS A N 1
ATOM 1393 C CA . HIS A 1 179 ? -6.539 8.779 -1.278 1.00 94.19 179 HIS A CA 1
ATOM 1394 C C . HIS A 1 179 ? -5.549 9.135 -0.164 1.00 94.19 179 HIS A C 1
ATOM 1396 O O . HIS A 1 179 ? -5.981 9.423 0.940 1.00 94.19 179 HIS A O 1
ATOM 1402 N N . ASN A 1 180 ? -4.244 9.234 -0.443 1.00 90.62 180 ASN A N 1
ATOM 1403 C CA . ASN A 1 180 ? -3.203 9.529 0.564 1.00 90.62 180 ASN A CA 1
ATOM 1404 C C . ASN A 1 180 ? -3.367 10.831 1.391 1.00 90.62 180 ASN A C 1
ATOM 1406 O O . ASN A 1 180 ? -2.629 11.040 2.355 1.00 90.62 180 ASN A O 1
ATOM 1410 N N . MET A 1 181 ? -4.294 11.715 1.009 1.00 89.81 181 MET A N 1
ATOM 1411 C CA . MET A 1 181 ? -4.632 12.961 1.713 1.00 89.81 181 MET A CA 1
ATOM 1412 C C . MET A 1 181 ? -5.764 12.779 2.742 1.00 89.81 181 MET A C 1
ATOM 1414 O O . MET A 1 181 ? -6.051 13.713 3.491 1.00 89.81 181 MET A O 1
ATOM 1418 N N . ASP A 1 182 ? -6.394 11.604 2.771 1.00 90.81 182 ASP A N 1
ATOM 1419 C CA . ASP A 1 182 ? -7.524 11.245 3.624 1.00 90.81 182 ASP A CA 1
ATOM 1420 C C . ASP A 1 182 ? -7.284 9.876 4.293 1.00 90.81 182 ASP A C 1
ATOM 1422 O O . ASP A 1 182 ? -6.412 9.103 3.896 1.00 90.81 182 ASP A O 1
ATOM 1426 N N . THR A 1 183 ? -8.050 9.584 5.337 1.00 93.12 183 THR A N 1
ATOM 1427 C CA . THR A 1 183 ? -8.007 8.334 6.112 1.00 93.12 183 THR A CA 1
ATOM 1428 C C . THR A 1 183 ? -9.303 7.529 6.006 1.00 93.12 183 THR A C 1
ATOM 1430 O O . THR A 1 183 ? -9.410 6.481 6.640 1.00 93.12 183 THR A O 1
ATOM 1433 N N . ASN A 1 184 ? -10.260 8.008 5.210 1.00 96.00 184 ASN A N 1
ATOM 1434 C CA . ASN A 1 184 ? -11.616 7.479 5.050 1.00 96.00 184 ASN A CA 1
ATOM 1435 C C . ASN A 1 184 ? -11.852 6.987 3.600 1.00 96.00 184 ASN A C 1
ATOM 1437 O O . ASN A 1 184 ? -10.972 7.176 2.747 1.00 96.00 184 ASN A O 1
ATOM 1441 N N . PRO A 1 185 ? -13.005 6.365 3.283 1.00 97.19 185 PRO A N 1
ATOM 1442 C CA . PRO A 1 185 ? -13.328 5.959 1.918 1.00 97.19 185 PRO A CA 1
ATOM 1443 C C . PRO A 1 185 ? -13.412 7.161 0.966 1.00 97.19 185 PRO A C 1
ATOM 1445 O O . PRO A 1 185 ? -13.937 8.216 1.312 1.00 97.19 185 PRO A O 1
ATOM 1448 N N . LEU A 1 186 ? -12.943 6.981 -0.272 1.00 96.62 186 LEU A N 1
ATOM 1449 C CA . LEU A 1 186 ? -13.217 7.893 -1.393 1.00 96.62 186 LEU A CA 1
ATOM 1450 C C . LEU A 1 186 ? -14.585 7.605 -2.054 1.00 96.62 186 LEU A C 1
ATOM 1452 O O . LEU A 1 186 ? -15.037 8.361 -2.914 1.00 96.62 186 LEU A O 1
ATOM 1456 N N . LEU A 1 187 ? -15.213 6.493 -1.667 1.00 96.31 187 LEU A N 1
ATOM 1457 C CA . LEU A 1 187 ? -16.463 5.949 -2.194 1.00 96.31 187 LEU A CA 1
ATOM 1458 C C . LEU A 1 187 ? -17.648 6.317 -1.288 1.00 96.31 187 LEU A C 1
ATOM 1460 O O . LEU A 1 187 ? -17.467 6.543 -0.095 1.00 96.31 187 LEU A O 1
ATOM 1464 N N . ASN A 1 188 ? -18.861 6.322 -1.838 1.00 95.88 188 ASN A N 1
ATOM 1465 C CA . ASN A 1 188 ? -20.114 6.434 -1.086 1.00 95.88 188 ASN A CA 1
ATOM 1466 C C . ASN A 1 188 ? -20.667 5.033 -0.764 1.00 95.88 188 ASN A C 1
ATOM 1468 O O . ASN A 1 188 ? -20.386 4.090 -1.497 1.00 95.88 188 ASN A O 1
ATOM 1472 N N . GLU A 1 189 ? -21.536 4.909 0.246 1.00 94.75 189 GLU A N 1
ATOM 1473 C CA . GLU A 1 189 ? -22.162 3.640 0.697 1.00 94.75 189 GLU A CA 1
ATOM 1474 C C . GLU A 1 189 ? -22.833 2.798 -0.414 1.00 94.75 189 GLU A C 1
ATOM 1476 O O . GLU A 1 189 ? -23.069 1.605 -0.243 1.00 94.75 189 GLU A O 1
ATOM 1481 N N . LEU A 1 190 ? -23.182 3.416 -1.549 1.00 95.12 190 LEU A N 1
ATOM 1482 C CA . LEU A 1 190 ? -23.848 2.774 -2.689 1.00 95.12 190 LEU A CA 1
ATOM 1483 C C . LEU A 1 190 ? -22.902 2.449 -3.861 1.00 95.12 190 LEU A C 1
ATOM 1485 O O . LEU A 1 190 ? -23.349 1.879 -4.859 1.00 95.12 190 LEU A O 1
ATOM 1489 N N . ASP A 1 191 ? -21.625 2.826 -3.773 1.00 95.19 191 ASP A N 1
ATOM 1490 C CA . ASP A 1 191 ? -20.637 2.610 -4.829 1.00 95.19 191 ASP A CA 1
ATOM 1491 C C . ASP A 1 191 ? -20.016 1.207 -4.737 1.00 95.19 191 ASP A C 1
ATOM 1493 O O . ASP A 1 191 ? -19.772 0.661 -3.657 1.00 95.19 191 ASP A O 1
ATOM 1497 N N . TYR A 1 192 ? -19.709 0.612 -5.893 1.00 92.56 192 TYR A N 1
ATOM 1498 C CA . TYR A 1 192 ? -19.072 -0.703 -5.940 1.00 92.56 192 TYR A CA 1
ATOM 1499 C C . TYR A 1 192 ? -17.706 -0.684 -5.237 1.00 92.56 192 TYR A C 1
ATOM 1501 O O . TYR A 1 192 ? -16.799 0.054 -5.623 1.00 92.56 192 TYR A O 1
ATOM 1509 N N . GLY A 1 193 ? -17.556 -1.542 -4.225 1.00 94.62 193 GLY A N 1
ATOM 1510 C CA . GLY A 1 193 ? -16.330 -1.659 -3.441 1.00 94.62 193 GLY A CA 1
ATOM 1511 C C . GLY A 1 193 ? -16.290 -0.820 -2.160 1.00 94.62 193 GLY A C 1
ATOM 1512 O O . GLY A 1 193 ? -15.230 -0.774 -1.539 1.00 94.62 193 GLY A O 1
ATOM 1513 N N . TYR A 1 194 ? -17.399 -0.203 -1.730 1.00 96.38 194 TYR A N 1
ATOM 1514 C CA . TYR A 1 194 ? -17.467 0.509 -0.447 1.00 96.38 194 TYR A CA 1
ATOM 1515 C C . TYR A 1 194 ? -17.016 -0.359 0.744 1.00 96.38 194 TYR A C 1
ATOM 1517 O O . TYR A 1 194 ? -16.092 0.022 1.456 1.00 96.38 194 TYR A O 1
ATOM 1525 N N . ASP A 1 195 ? -17.548 -1.577 0.882 1.00 95.69 195 ASP A N 1
ATOM 1526 C CA . ASP A 1 195 ? -17.191 -2.527 1.953 1.00 95.69 195 ASP A CA 1
ATOM 1527 C C . ASP A 1 195 ? -15.681 -2.851 1.984 1.00 95.69 195 ASP A C 1
ATOM 1529 O O . ASP A 1 195 ? -15.088 -3.076 3.041 1.00 95.69 195 ASP A O 1
ATOM 1533 N N . MET A 1 196 ? -15.036 -2.850 0.809 1.00 97.25 196 MET A N 1
ATOM 1534 C CA . MET A 1 196 ? -13.584 -3.006 0.680 1.00 97.25 196 MET A CA 1
ATOM 1535 C C . MET A 1 196 ? -12.853 -1.741 1.135 1.00 97.25 196 MET A C 1
ATOM 1537 O O . MET A 1 196 ? -11.835 -1.849 1.812 1.00 97.25 196 MET A O 1
ATOM 1541 N N . ALA A 1 197 ? -13.356 -0.548 0.805 1.00 97.56 197 ALA A N 1
ATOM 1542 C CA . ALA A 1 197 ? -12.800 0.698 1.319 1.00 97.56 197 ALA A CA 1
ATOM 1543 C C . ALA A 1 197 ? -12.898 0.768 2.852 1.00 97.56 197 ALA A C 1
ATOM 1545 O O . ALA A 1 197 ? -11.904 1.111 3.484 1.00 97.56 197 ALA A O 1
ATOM 1546 N N . GLU A 1 198 ? -14.016 0.357 3.457 1.00 97.81 198 GLU A N 1
ATOM 1547 C CA . GLU A 1 198 ? -14.172 0.289 4.919 1.00 97.81 198 GLU A CA 1
ATOM 1548 C C . GLU A 1 198 ? -13.199 -0.704 5.573 1.00 97.81 198 GLU A C 1
ATOM 1550 O O . GLU A 1 198 ? -12.485 -0.359 6.522 1.00 97.81 198 GLU A O 1
ATOM 1555 N N . PHE A 1 199 ? -13.061 -1.915 5.025 1.00 98.12 199 PHE A N 1
ATOM 1556 C CA . PHE A 1 199 ? -12.031 -2.843 5.496 1.00 98.12 199 PHE A CA 1
ATOM 1557 C C . PHE A 1 199 ? -10.618 -2.247 5.358 1.00 98.12 199 PHE A C 1
ATOM 1559 O O . PHE A 1 199 ? -9.788 -2.373 6.261 1.00 98.12 199 PHE A O 1
ATOM 1566 N N . LEU A 1 200 ? -10.337 -1.546 4.256 1.00 98.44 200 LEU A N 1
ATOM 1567 C CA . LEU A 1 200 ? -9.054 -0.882 4.030 1.00 98.44 200 LEU A CA 1
ATOM 1568 C C . LEU A 1 200 ? -8.812 0.273 5.010 1.00 98.44 200 LEU A C 1
ATOM 1570 O O . LEU A 1 200 ? -7.689 0.388 5.502 1.00 98.44 200 LEU A O 1
ATOM 1574 N N . VAL A 1 201 ? -9.837 1.046 5.377 1.00 98.31 201 VAL A N 1
ATOM 1575 C CA . VAL A 1 201 ? -9.801 2.069 6.439 1.00 98.31 201 VAL A CA 1
ATOM 1576 C C . VAL A 1 201 ? -9.392 1.442 7.776 1.00 98.31 201 VAL A C 1
ATOM 1578 O O . VAL A 1 201 ? -8.457 1.927 8.421 1.00 98.31 201 VAL A O 1
ATOM 1581 N N . PHE A 1 202 ? -9.980 0.298 8.133 1.00 98.25 202 PHE A N 1
ATOM 1582 C CA . PHE A 1 202 ? -9.567 -0.502 9.289 1.00 98.25 202 PHE A CA 1
ATOM 1583 C C . PHE A 1 202 ? -8.116 -1.000 9.185 1.00 98.25 202 PHE A C 1
ATOM 1585 O O . PHE A 1 202 ? -7.376 -0.946 10.173 1.00 98.25 202 PHE A O 1
ATOM 1592 N N . THR A 1 203 ? -7.641 -1.415 8.002 1.00 98.62 203 THR A N 1
ATOM 1593 C CA . THR A 1 203 ? -6.230 -1.824 7.868 1.00 98.62 203 THR A CA 1
ATOM 1594 C C . THR A 1 203 ? -5.257 -0.693 8.216 1.00 98.62 203 THR A C 1
ATOM 1596 O O . THR A 1 203 ? -4.232 -0.969 8.846 1.00 98.62 203 THR A O 1
ATOM 1599 N N . GLN A 1 204 ? -5.593 0.567 7.889 1.00 98.38 204 GLN A N 1
ATOM 1600 C CA . GLN A 1 204 ? -4.790 1.740 8.262 1.00 98.38 204 GLN A CA 1
ATOM 1601 C C . GLN A 1 204 ? -4.715 1.882 9.787 1.00 98.38 204 GLN A C 1
ATOM 1603 O O . GLN A 1 204 ? -3.627 2.049 10.336 1.00 98.38 204 GLN A O 1
ATOM 1608 N N . HIS A 1 205 ? -5.853 1.745 10.473 1.00 98.31 205 HIS A N 1
ATOM 1609 C CA . HIS A 1 205 ? -5.954 1.842 11.929 1.00 98.31 205 HIS A CA 1
ATOM 1610 C C . HIS A 1 205 ? -5.149 0.750 12.645 1.00 98.31 205 HIS A C 1
ATOM 1612 O O . HIS A 1 205 ? -4.355 1.051 13.540 1.00 98.31 205 HIS A O 1
ATOM 1618 N N . VAL A 1 206 ? -5.257 -0.508 12.202 1.00 98.44 206 VAL A N 1
ATOM 1619 C CA . VAL A 1 206 ? -4.448 -1.605 12.755 1.00 98.44 206 VAL A CA 1
ATOM 1620 C C . VAL A 1 206 ? -2.958 -1.334 12.564 1.00 98.44 206 VAL A C 1
ATOM 1622 O O . VAL A 1 206 ? -2.186 -1.494 13.507 1.00 98.44 206 VAL A O 1
ATOM 1625 N N . GLN A 1 207 ? -2.530 -0.895 11.379 1.00 98.44 207 GLN A N 1
ATOM 1626 C CA . GLN A 1 207 ? -1.118 -0.597 11.113 1.00 98.44 207 GLN A CA 1
ATOM 1627 C C . GLN A 1 207 ? -0.619 0.572 11.973 1.00 98.44 207 GLN A C 1
ATOM 1629 O O . GLN A 1 207 ? 0.437 0.459 12.598 1.00 98.44 207 GLN A O 1
ATOM 1634 N N . TYR A 1 208 ? -1.412 1.639 12.094 1.00 97.62 208 TYR A N 1
ATOM 1635 C CA . TYR A 1 208 ? -1.125 2.790 12.946 1.00 97.62 208 TYR A CA 1
ATOM 1636 C C . TYR A 1 208 ? -0.911 2.374 14.410 1.00 97.62 208 TYR A C 1
ATOM 1638 O O . TYR A 1 208 ? 0.142 2.650 14.982 1.00 97.62 208 TYR A O 1
ATOM 1646 N N . ILE A 1 209 ? -1.848 1.630 15.008 1.00 97.75 209 ILE A N 1
ATOM 1647 C CA . ILE A 1 209 ? -1.752 1.203 16.414 1.00 97.75 209 ILE A CA 1
ATOM 1648 C C . ILE A 1 209 ? -0.630 0.178 16.628 1.00 97.75 209 ILE A C 1
ATOM 1650 O O . ILE A 1 209 ? 0.159 0.307 17.564 1.00 97.75 209 ILE A O 1
ATOM 1654 N N . LYS A 1 210 ? -0.509 -0.841 15.767 1.00 98.00 210 LYS A N 1
ATOM 1655 C CA . LYS A 1 210 ? 0.494 -1.913 15.927 1.00 98.00 210 LYS A CA 1
ATOM 1656 C C . LYS A 1 210 ? 1.930 -1.461 15.645 1.00 98.00 210 LYS A C 1
ATOM 1658 O O . LYS A 1 210 ? 2.855 -2.184 16.007 1.00 98.00 210 LYS A O 1
ATOM 1663 N N . THR A 1 211 ? 2.127 -0.298 15.024 1.00 96.62 211 THR A N 1
ATOM 1664 C CA . THR A 1 211 ? 3.456 0.290 14.774 1.00 96.62 211 THR A CA 1
ATOM 1665 C C . THR A 1 211 ? 3.775 1.481 15.683 1.00 96.62 211 THR A C 1
ATOM 1667 O O . THR A 1 211 ? 4.689 2.241 15.381 1.00 96.62 211 THR A O 1
ATOM 1670 N N . ASP A 1 212 ? 3.046 1.642 16.794 1.00 96.38 212 ASP A N 1
ATOM 1671 C CA . ASP A 1 212 ? 3.199 2.752 17.751 1.00 96.38 212 ASP A CA 1
ATOM 1672 C C . ASP A 1 212 ? 3.099 4.134 17.072 1.00 96.38 212 ASP A C 1
ATOM 1674 O O . ASP A 1 212 ? 3.927 5.029 17.245 1.00 96.38 212 ASP A O 1
ATOM 1678 N N . LYS A 1 213 ? 2.065 4.279 16.230 1.00 95.50 213 LYS A N 1
ATOM 1679 C CA . LYS A 1 213 ? 1.713 5.487 15.464 1.00 95.50 213 LYS A CA 1
ATOM 1680 C C . LYS A 1 213 ? 2.758 5.904 14.416 1.00 95.50 213 LYS A C 1
ATOM 1682 O O . LYS A 1 213 ? 2.728 7.032 13.920 1.00 95.50 213 LYS A O 1
ATOM 1687 N N . LEU A 1 214 ? 3.687 5.011 14.051 1.00 93.94 214 LEU A N 1
ATOM 1688 C CA . LEU A 1 214 ? 4.797 5.333 13.148 1.00 93.94 214 LEU A CA 1
ATOM 1689 C C . LEU A 1 214 ? 4.475 5.200 11.655 1.00 93.94 214 LEU A C 1
ATOM 1691 O O . LEU A 1 214 ? 5.061 5.956 10.876 1.00 93.94 214 LEU A O 1
ATOM 1695 N N . VAL A 1 215 ? 3.620 4.259 11.230 1.00 95.50 215 VAL A N 1
ATOM 1696 C CA . VAL A 1 215 ? 3.403 3.977 9.797 1.00 95.50 215 VAL A CA 1
ATOM 1697 C C . VAL A 1 215 ? 2.050 3.319 9.481 1.00 95.50 215 VAL A C 1
ATOM 1699 O O . VAL A 1 215 ? 1.580 2.459 10.220 1.00 95.50 215 VAL A O 1
ATOM 1702 N N . PHE A 1 216 ? 1.454 3.680 8.340 1.00 97.19 216 PHE A N 1
ATOM 1703 C CA . PHE A 1 216 ? 0.353 2.937 7.707 1.00 97.19 216 PHE A CA 1
ATOM 1704 C C . PHE A 1 216 ? 0.396 3.060 6.171 1.00 97.19 216 PHE A C 1
ATOM 1706 O O . PHE A 1 216 ? 1.071 3.938 5.624 1.00 97.19 216 PHE A O 1
ATOM 1713 N N . ILE A 1 217 ? -0.291 2.156 5.468 1.00 97.62 217 ILE A N 1
ATOM 1714 C CA . ILE A 1 217 ? -0.505 2.214 4.014 1.00 97.62 217 ILE A CA 1
ATOM 1715 C C . ILE A 1 217 ? -1.729 3.084 3.710 1.00 97.62 217 ILE A C 1
ATOM 1717 O O . ILE A 1 217 ? -2.754 2.938 4.358 1.00 97.62 217 ILE A O 1
ATOM 1721 N N . SER A 1 218 ? -1.652 3.918 2.680 1.00 96.06 218 SER A N 1
ATOM 1722 C CA . SER A 1 218 ? -2.774 4.651 2.095 1.00 96.06 218 SER A CA 1
ATOM 1723 C C . SER A 1 218 ? -2.665 4.657 0.557 1.00 96.06 218 SER A C 1
ATOM 1725 O O . SER A 1 218 ? -1.881 3.902 -0.019 1.00 96.06 218 SER A O 1
ATOM 1727 N N . ASP A 1 219 ? -3.456 5.489 -0.124 1.00 96.31 219 ASP A N 1
ATOM 1728 C CA . ASP A 1 219 ? -3.622 5.517 -1.594 1.00 96.31 219 ASP A CA 1
ATOM 1729 C C . ASP A 1 219 ? -4.076 4.180 -2.217 1.00 96.31 219 ASP A C 1
ATOM 1731 O O . ASP A 1 219 ? -3.764 3.881 -3.369 1.00 96.31 219 ASP A O 1
ATOM 1735 N N . TYR A 1 220 ? -4.802 3.355 -1.456 1.00 97.69 220 TYR A N 1
ATOM 1736 C CA . TYR A 1 220 ? -5.247 2.038 -1.909 1.00 97.69 220 TYR A CA 1
ATOM 1737 C C . TYR A 1 220 ? -6.089 2.114 -3.190 1.00 97.69 220 TYR A C 1
ATOM 1739 O O . TYR A 1 220 ? -7.158 2.731 -3.220 1.00 97.69 220 TYR A O 1
ATOM 1747 N N . GLN A 1 221 ? -5.622 1.428 -4.232 1.00 96.69 221 GLN A N 1
ATOM 1748 C CA . GLN A 1 221 ? -6.246 1.380 -5.552 1.00 96.69 221 GLN A CA 1
ATOM 1749 C C . GLN A 1 221 ? -6.003 0.030 -6.240 1.00 96.69 221 GLN A C 1
ATOM 1751 O O . GLN A 1 221 ? -4.993 -0.631 -5.988 1.00 96.69 221 GLN A O 1
ATOM 1756 N N . GLY A 1 222 ? -6.936 -0.396 -7.089 1.00 96.06 222 GLY A N 1
ATOM 1757 C CA . GLY A 1 222 ? -6.910 -1.688 -7.770 1.00 96.06 222 GLY A CA 1
ATOM 1758 C C . GLY A 1 222 ? -8.299 -2.317 -7.848 1.00 96.06 222 GLY A C 1
ATOM 1759 O O . GLY A 1 222 ? -9.277 -1.644 -8.139 1.00 96.06 222 GLY A O 1
ATOM 1760 N N . SER A 1 223 ? -8.380 -3.613 -7.576 1.00 95.38 223 SER A N 1
ATOM 1761 C CA . SER A 1 223 ? -9.621 -4.397 -7.530 1.00 95.38 223 SER A CA 1
ATOM 1762 C C . SER A 1 223 ? -9.942 -4.839 -6.099 1.00 95.38 223 SER A C 1
ATOM 1764 O O . SER A 1 223 ? -9.124 -4.697 -5.192 1.00 95.38 223 SER A O 1
ATOM 1766 N N . THR A 1 224 ? -11.094 -5.480 -5.899 1.00 94.56 224 THR A N 1
ATOM 1767 C CA . THR A 1 224 ? -11.480 -6.097 -4.616 1.00 94.56 224 THR A CA 1
ATOM 1768 C C . THR A 1 224 ? -10.706 -7.384 -4.266 1.00 94.56 224 THR A C 1
ATOM 1770 O O . THR A 1 224 ? -11.068 -8.064 -3.310 1.00 94.56 224 THR A O 1
ATOM 1773 N N . ALA A 1 225 ? -9.666 -7.748 -5.027 1.00 94.88 225 ALA A N 1
ATOM 1774 C CA . ALA A 1 225 ? -8.806 -8.911 -4.764 1.00 94.88 225 ALA A CA 1
ATOM 1775 C C . ALA A 1 225 ? -7.304 -8.570 -4.824 1.00 94.88 225 ALA A C 1
ATOM 1777 O O . ALA A 1 225 ? -6.526 -9.051 -4.000 1.00 94.88 225 ALA A O 1
ATOM 1778 N N . LEU A 1 226 ? -6.904 -7.710 -5.767 1.00 96.50 226 LEU A N 1
ATOM 1779 C CA . LEU A 1 226 ? -5.526 -7.261 -5.979 1.00 96.50 226 LEU A CA 1
ATOM 1780 C C . LEU A 1 226 ? -5.427 -5.732 -5.980 1.00 96.50 226 LEU A C 1
ATOM 1782 O O . LEU A 1 226 ? -6.116 -5.067 -6.755 1.00 96.50 226 LEU A O 1
ATOM 1786 N N . LEU A 1 227 ? -4.525 -5.200 -5.157 1.00 97.50 227 LEU A N 1
ATOM 1787 C CA . LEU A 1 227 ? -4.206 -3.780 -4.990 1.00 97.50 227 LEU A CA 1
ATOM 1788 C C . LEU A 1 227 ? -2.804 -3.457 -5.536 1.00 97.50 227 LEU A C 1
ATOM 1790 O O . LEU A 1 227 ? -1.907 -4.300 -5.531 1.00 97.50 227 LEU A O 1
ATOM 1794 N N . THR A 1 228 ? -2.600 -2.217 -5.972 1.00 96.38 228 THR A N 1
ATOM 1795 C CA . THR A 1 228 ? -1.377 -1.705 -6.619 1.00 96.38 228 THR A CA 1
ATOM 1796 C C . THR A 1 228 ? -1.130 -0.241 -6.233 1.00 96.38 228 THR A C 1
ATOM 1798 O O . THR A 1 228 ? -2.011 0.405 -5.677 1.00 96.38 228 THR A O 1
ATOM 1801 N N . ASP A 1 229 ? 0.067 0.288 -6.522 1.00 94.56 229 ASP A N 1
ATOM 1802 C CA . ASP A 1 229 ? 0.483 1.675 -6.240 1.00 94.56 229 ASP A CA 1
ATOM 1803 C C . ASP A 1 229 ? 0.080 2.196 -4.836 1.00 94.56 229 ASP A C 1
ATOM 1805 O O . ASP A 1 229 ? -0.464 3.296 -4.727 1.00 94.56 229 ASP A O 1
ATOM 1809 N N . PRO A 1 230 ? 0.327 1.440 -3.746 1.00 96.31 230 PRO A N 1
ATOM 1810 C CA . PRO A 1 230 ? 0.111 1.955 -2.400 1.00 96.31 230 PRO A CA 1
ATOM 1811 C C . PRO A 1 230 ? 1.098 3.089 -2.092 1.00 96.31 230 PRO A C 1
ATOM 1813 O O . PRO A 1 230 ? 2.246 3.062 -2.533 1.00 96.31 230 PRO A O 1
ATOM 1816 N N . GLN A 1 231 ? 0.695 4.039 -1.250 1.00 95.19 231 GLN A N 1
ATOM 1817 C CA . GLN A 1 231 ? 1.593 5.012 -0.628 1.00 95.19 231 GLN A CA 1
ATOM 1818 C C . GLN A 1 231 ? 1.767 4.659 0.848 1.00 95.19 231 GLN A C 1
ATOM 1820 O O . GLN A 1 231 ? 0.793 4.595 1.589 1.00 95.19 231 GLN A O 1
ATOM 1825 N N . ILE A 1 232 ? 3.000 4.493 1.321 1.00 95.25 232 ILE A N 1
ATOM 1826 C CA . ILE A 1 232 ? 3.258 4.371 2.763 1.00 95.25 232 ILE A CA 1
ATOM 1827 C C . ILE A 1 232 ? 3.427 5.774 3.361 1.00 95.25 232 ILE A C 1
ATOM 1829 O O . ILE A 1 232 ? 4.211 6.578 2.853 1.00 95.25 232 ILE A O 1
ATOM 1833 N N . LEU A 1 233 ? 2.693 6.068 4.433 1.00 94.19 233 LEU A N 1
ATOM 1834 C CA . LEU A 1 233 ? 2.764 7.322 5.186 1.00 94.19 233 LEU A CA 1
ATOM 1835 C C . LEU A 1 233 ? 3.503 7.077 6.505 1.00 94.19 233 LEU A C 1
ATOM 1837 O O . LEU A 1 233 ? 3.244 6.077 7.172 1.00 94.19 233 LEU A O 1
ATOM 1841 N N . THR A 1 234 ? 4.426 7.965 6.894 1.00 93.31 234 THR A N 1
ATOM 1842 C CA . THR A 1 234 ? 5.278 7.758 8.086 1.00 93.31 234 THR A CA 1
ATOM 1843 C C . THR A 1 234 ? 5.393 8.968 8.999 1.00 93.31 234 THR A C 1
ATOM 1845 O O . THR A 1 234 ? 5.539 10.098 8.532 1.00 93.31 234 THR A O 1
ATOM 1848 N N . HIS A 1 235 ? 5.458 8.720 10.308 1.00 91.12 235 HIS A N 1
ATOM 1849 C CA . HIS A 1 235 ? 5.778 9.742 11.297 1.00 91.12 235 HIS A CA 1
ATOM 1850 C C . HIS A 1 235 ? 7.182 10.338 11.090 1.00 91.12 235 HIS A C 1
ATOM 1852 O O . HIS A 1 235 ? 8.106 9.656 10.649 1.00 91.12 235 HIS A O 1
ATOM 1858 N N . LEU A 1 236 ? 7.381 11.595 11.503 1.00 86.06 236 LEU A N 1
ATOM 1859 C CA . LEU A 1 236 ? 8.652 12.325 11.367 1.00 86.06 236 LEU A CA 1
ATOM 1860 C C . LEU A 1 236 ? 9.841 11.697 12.116 1.00 86.06 236 LEU A C 1
ATOM 1862 O O . LEU A 1 236 ? 10.985 12.042 11.828 1.00 86.06 236 LEU A O 1
ATOM 1866 N N . LEU A 1 237 ? 9.592 10.790 13.064 1.00 86.50 237 LEU A N 1
ATOM 1867 C CA . LEU A 1 237 ? 10.644 10.032 13.750 1.00 86.50 237 LEU A CA 1
ATOM 1868 C C . LEU A 1 237 ? 11.232 8.911 12.874 1.00 86.50 237 LEU A C 1
ATOM 1870 O O . LEU A 1 237 ? 12.379 8.514 13.077 1.00 86.50 237 LEU A O 1
ATOM 1874 N N . VAL A 1 238 ? 10.491 8.422 11.874 1.00 84.69 238 VAL A N 1
ATOM 1875 C CA . VAL A 1 238 ? 10.992 7.413 10.933 1.00 84.69 238 VAL A CA 1
ATOM 1876 C C . VAL A 1 238 ? 12.087 8.040 10.066 1.00 84.69 238 VAL A C 1
ATOM 1878 O O . VAL A 1 238 ? 11.898 9.100 9.471 1.00 84.69 238 VAL A O 1
ATOM 1881 N N . SER A 1 239 ? 13.258 7.395 10.010 1.00 83.88 239 SER A N 1
ATOM 1882 C CA . SER A 1 239 ? 14.421 7.837 9.219 1.00 83.88 239 SER A CA 1
ATOM 1883 C C . SER A 1 239 ? 14.839 9.305 9.459 1.00 83.88 239 SER A C 1
ATOM 1885 O O . SER A 1 239 ? 15.302 9.989 8.546 1.00 83.88 239 SER A O 1
ATOM 1887 N N . ASN A 1 240 ? 14.651 9.828 10.680 1.00 83.25 240 ASN A N 1
ATOM 1888 C CA . ASN A 1 240 ? 14.876 11.244 11.020 1.00 83.25 240 ASN A CA 1
ATOM 1889 C C . ASN A 1 240 ? 14.118 12.236 10.103 1.00 83.25 240 ASN A C 1
ATOM 1891 O O . ASN A 1 240 ? 14.602 13.336 9.829 1.00 83.25 240 ASN A O 1
ATOM 1895 N N . GLY A 1 241 ? 12.947 11.851 9.584 1.00 77.62 241 GLY A N 1
ATOM 1896 C CA . GLY A 1 241 ? 12.116 12.700 8.729 1.00 77.62 241 GLY A CA 1
ATOM 1897 C C . GLY A 1 241 ? 12.582 12.794 7.270 1.00 77.62 241 GLY A C 1
ATOM 1898 O O . GLY A 1 241 ? 12.023 13.595 6.506 1.00 77.62 241 GLY A O 1
ATOM 1899 N N . CYS A 1 242 ? 13.577 11.992 6.876 1.00 81.81 242 CYS A N 1
ATOM 1900 C CA . CYS A 1 242 ? 13.924 11.737 5.481 1.00 81.81 242 CYS A CA 1
ATOM 1901 C C . CYS A 1 242 ? 12.859 10.845 4.835 1.00 81.81 242 CYS A C 1
ATOM 1903 O O . CYS A 1 242 ? 12.515 9.797 5.380 1.00 81.81 242 CYS A O 1
ATOM 1905 N N . ASP A 1 243 ? 12.381 11.215 3.645 1.00 80.31 243 ASP A N 1
ATOM 1906 C CA . ASP A 1 243 ? 11.461 10.350 2.913 1.00 80.31 243 ASP A CA 1
ATOM 1907 C C . ASP A 1 243 ? 12.183 9.130 2.313 1.00 80.31 243 ASP A C 1
ATOM 1909 O O . ASP A 1 243 ? 13.022 9.250 1.410 1.00 80.31 243 ASP A O 1
ATOM 1913 N N . ILE A 1 244 ? 11.793 7.954 2.806 1.00 85.00 244 ILE A N 1
ATOM 1914 C CA . ILE A 1 244 ? 12.216 6.630 2.337 1.00 85.00 244 ILE A CA 1
ATOM 1915 C C . ILE A 1 244 ? 11.115 5.891 1.549 1.00 85.00 244 ILE A C 1
ATOM 1917 O O . ILE A 1 244 ? 11.400 4.842 0.978 1.00 85.00 244 ILE A O 1
ATOM 1921 N N . PHE A 1 245 ? 9.893 6.439 1.477 1.00 87.19 245 PHE A N 1
ATOM 1922 C CA . PHE A 1 245 ? 8.698 5.780 0.927 1.00 87.19 245 PHE A CA 1
ATOM 1923 C C . PHE A 1 245 ? 7.949 6.588 -0.149 1.00 87.19 245 PHE A C 1
ATOM 1925 O O . PHE A 1 245 ? 6.842 6.223 -0.528 1.00 87.19 245 PHE A O 1
ATOM 1932 N N . GLY A 1 246 ? 8.546 7.636 -0.708 1.00 81.50 246 GLY A N 1
ATOM 1933 C CA . GLY A 1 246 ? 8.079 8.268 -1.942 1.00 81.50 246 GLY A CA 1
ATOM 1934 C C . GLY A 1 246 ? 7.521 9.672 -1.743 1.00 81.50 246 GLY A C 1
ATOM 1935 O O . GLY A 1 246 ? 7.077 10.061 -0.667 1.00 81.50 246 GLY A O 1
ATOM 1936 N N . GLU A 1 247 ? 7.526 10.438 -2.835 1.00 79.31 247 GLU A N 1
ATOM 1937 C CA . GLU A 1 247 ? 7.187 11.867 -2.846 1.00 79.31 247 GLU A CA 1
ATOM 1938 C C . GLU A 1 247 ? 5.737 12.152 -2.369 1.00 79.31 247 GLU A C 1
ATOM 1940 O O . GLU A 1 247 ? 5.431 13.284 -2.002 1.00 79.31 247 GLU A O 1
ATOM 1945 N N . GLY A 1 248 ? 4.863 11.134 -2.302 1.00 75.88 248 GLY A N 1
ATOM 1946 C CA . GLY A 1 248 ? 3.510 11.204 -1.734 1.00 75.88 248 GLY A CA 1
ATOM 1947 C C . GLY A 1 248 ? 3.412 11.040 -0.207 1.00 75.88 248 GLY A C 1
ATOM 1948 O O . GLY A 1 248 ? 2.298 10.976 0.313 1.00 75.88 248 GLY A O 1
ATOM 1949 N N . ASN A 1 249 ? 4.532 10.965 0.521 1.00 82.19 249 ASN A N 1
ATOM 1950 C CA . ASN A 1 249 ? 4.573 10.848 1.983 1.00 82.19 249 ASN A CA 1
ATOM 1951 C C . ASN A 1 249 ? 4.214 12.176 2.684 1.00 82.19 249 ASN A C 1
ATOM 1953 O O . ASN A 1 249 ? 5.061 13.041 2.938 1.00 82.19 249 ASN A O 1
ATOM 1957 N N . ILE A 1 250 ? 2.927 12.352 2.993 1.00 82.38 250 ILE A N 1
ATOM 1958 C CA . ILE A 1 250 ? 2.385 13.577 3.591 1.00 82.38 250 ILE A CA 1
ATOM 1959 C C . ILE A 1 250 ? 2.648 13.593 5.099 1.00 82.38 250 ILE A C 1
ATOM 1961 O O . ILE A 1 250 ? 1.927 13.005 5.904 1.00 82.38 250 ILE A O 1
ATOM 1965 N N . LYS A 1 251 ? 3.678 14.354 5.480 1.00 76.12 251 LYS A N 1
ATOM 1966 C CA . LYS A 1 251 ? 4.187 14.508 6.854 1.00 76.12 251 LYS A CA 1
ATOM 1967 C C . LYS A 1 251 ? 3.138 14.867 7.915 1.00 76.12 251 LYS A C 1
ATOM 1969 O O . LYS A 1 251 ? 3.375 14.615 9.091 1.00 76.12 251 LYS A O 1
ATOM 1974 N N . THR A 1 252 ? 2.007 15.457 7.523 1.00 82.12 252 THR A N 1
ATOM 1975 C CA . THR A 1 252 ? 0.916 15.841 8.433 1.00 82.12 252 THR A CA 1
ATOM 1976 C C . THR A 1 252 ? -0.204 14.808 8.567 1.00 82.12 252 THR A C 1
ATOM 1978 O O . THR A 1 252 ? -0.972 14.919 9.517 1.00 82.12 252 THR A O 1
ATOM 1981 N N . SER A 1 253 ? -0.329 13.820 7.672 1.00 83.19 253 SER A N 1
ATOM 1982 C CA . SER A 1 253 ? -1.443 12.853 7.725 1.00 83.19 253 SER A CA 1
ATOM 1983 C C . SER A 1 253 ? -1.352 11.952 8.960 1.00 83.19 253 SER A C 1
ATOM 1985 O O . SER A 1 253 ? -2.335 11.769 9.665 1.00 83.19 253 SER A O 1
ATOM 1987 N N . ILE A 1 254 ? -0.150 11.479 9.307 1.00 88.06 254 ILE A N 1
ATOM 1988 C CA . ILE A 1 254 ? 0.089 10.659 10.511 1.00 88.06 254 ILE A CA 1
ATOM 1989 C C . ILE A 1 254 ? -0.263 11.412 11.804 1.00 88.06 254 ILE A C 1
ATOM 1991 O O . ILE A 1 254 ? -0.887 10.846 12.697 1.00 88.06 254 ILE A O 1
ATOM 1995 N N . SER A 1 255 ? 0.093 12.699 11.898 1.00 87.44 255 SER A N 1
ATOM 1996 C CA . SER A 1 255 ? -0.235 13.544 13.058 1.00 87.44 255 SER A CA 1
ATOM 1997 C C . SER A 1 255 ? -1.713 13.930 13.151 1.00 87.44 255 SER A C 1
ATOM 1999 O O . SER A 1 255 ? -2.118 14.470 14.170 1.00 87.44 255 SER A O 1
ATOM 2001 N N . LYS A 1 256 ? -2.491 13.691 12.090 1.00 91.12 256 LYS A N 1
ATOM 2002 C CA . LYS A 1 256 ? -3.933 13.949 12.024 1.00 91.12 256 LYS A CA 1
ATOM 2003 C C . LYS A 1 256 ? -4.774 12.673 12.004 1.00 91.12 256 LYS A C 1
ATOM 2005 O O . LYS A 1 256 ? -5.993 12.774 11.962 1.00 91.12 256 LYS A O 1
ATOM 2010 N N . PHE A 1 257 ? -4.159 11.487 12.013 1.00 93.88 257 PHE A N 1
ATOM 2011 C CA . PHE A 1 257 ? -4.887 10.224 11.878 1.00 93.88 257 PHE A CA 1
ATOM 2012 C C . PHE A 1 257 ? -6.002 10.107 12.929 1.00 93.88 257 PHE A C 1
ATOM 2014 O O . PHE A 1 257 ? -7.131 9.783 12.591 1.00 93.88 257 PHE A O 1
ATOM 2021 N N . GLU A 1 258 ? -5.714 10.487 14.176 1.00 94.00 258 GLU A N 1
ATOM 2022 C CA . GLU A 1 258 ? -6.673 10.443 15.293 1.00 94.00 258 GLU A CA 1
ATOM 2023 C C . GLU A 1 258 ? -7.773 11.522 15.209 1.00 94.00 258 GLU A C 1
ATOM 2025 O O . GLU A 1 258 ? -8.830 11.345 15.806 1.00 94.00 258 GLU A O 1
ATOM 2030 N N . ASP A 1 259 ? -7.556 12.601 14.443 1.00 94.25 259 ASP A N 1
ATOM 2031 C CA . ASP A 1 259 ? -8.553 13.652 14.170 1.00 94.25 259 ASP A CA 1
ATOM 2032 C C . ASP A 1 259 ? -9.418 13.348 12.928 1.00 94.25 259 ASP A C 1
ATOM 2034 O O . ASP A 1 259 ? -10.488 13.934 12.764 1.00 94.25 259 ASP A O 1
ATOM 2038 N N . GLN A 1 260 ? -8.924 12.511 12.004 1.00 93.44 260 GLN A N 1
ATOM 2039 C CA . GLN A 1 260 ? -9.517 12.298 10.675 1.00 93.44 260 GLN A CA 1
ATOM 2040 C C . GLN A 1 260 ? -10.094 10.896 10.452 1.00 93.44 260 GLN A C 1
ATOM 2042 O O . GLN A 1 260 ? -10.957 10.756 9.591 1.00 93.44 260 GLN A O 1
ATOM 2047 N N . HIS A 1 261 ? -9.628 9.866 11.159 1.00 95.88 261 HIS A N 1
ATOM 2048 C CA . HIS A 1 261 ? -10.072 8.486 10.958 1.00 95.88 261 HIS A CA 1
ATOM 2049 C C . HIS A 1 261 ? -11.463 8.249 11.562 1.00 95.88 261 HIS A C 1
ATOM 2051 O O . HIS A 1 261 ? -11.626 8.237 12.785 1.00 95.88 261 HIS A O 1
ATOM 2057 N N . ALA A 1 262 ? -12.458 8.015 10.706 1.00 94.88 262 ALA A N 1
ATOM 2058 C CA . ALA A 1 262 ? -13.729 7.447 11.122 1.00 94.88 262 ALA A CA 1
ATOM 2059 C C . ALA A 1 262 ? -13.545 5.965 11.488 1.00 94.88 262 ALA A C 1
ATOM 2061 O O . ALA A 1 262 ? -12.990 5.183 10.715 1.00 94.88 262 ALA A O 1
ATOM 2062 N N . TYR A 1 263 ? -14.027 5.590 12.672 1.00 95.69 263 TYR A N 1
ATOM 2063 C CA . TYR A 1 263 ? -14.140 4.195 13.089 1.00 95.69 263 TYR A CA 1
ATOM 2064 C C . TYR A 1 263 ? -15.363 3.571 12.402 1.00 95.69 263 TYR A C 1
ATOM 2066 O O . TYR A 1 263 ? -16.376 4.246 12.207 1.00 95.69 263 TYR A O 1
ATOM 2074 N N . ASN A 1 264 ? -15.264 2.291 12.053 1.00 94.94 264 ASN A N 1
ATOM 2075 C CA . ASN A 1 264 ? -16.296 1.513 11.367 1.00 94.94 264 ASN A CA 1
ATOM 2076 C C . ASN A 1 264 ? -16.477 0.135 12.033 1.00 94.94 264 ASN A C 1
ATOM 2078 O O . 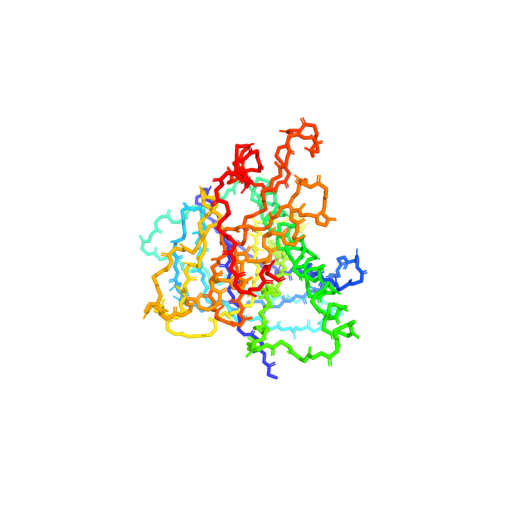ASN A 1 264 ? -15.777 -0.176 12.994 1.00 94.94 264 ASN A O 1
ATOM 2082 N N . GLU A 1 265 ? -17.370 -0.707 11.502 1.00 93.81 265 GLU A N 1
ATOM 2083 C CA . GLU A 1 265 ? -17.691 -2.027 12.078 1.00 93.81 265 GLU A CA 1
ATOM 2084 C C . GLU A 1 265 ? -16.491 -2.985 12.214 1.00 93.81 265 GLU A C 1
ATOM 2086 O O . GLU A 1 265 ? -16.520 -3.880 13.051 1.00 93.81 265 GLU A O 1
ATOM 2091 N N . TYR A 1 266 ? -15.419 -2.798 11.436 1.00 95.06 266 TYR A N 1
ATOM 2092 C CA . TYR A 1 266 ? -14.193 -3.592 11.563 1.00 95.06 266 TYR A CA 1
ATOM 2093 C C . TYR A 1 266 ? -13.276 -3.085 12.694 1.00 95.06 266 TYR A C 1
ATOM 2095 O O . TYR A 1 266 ? -12.402 -3.823 13.150 1.00 95.06 266 TYR A O 1
ATOM 2103 N N . CYS A 1 267 ? -13.432 -1.827 13.122 1.00 94.25 267 CYS A N 1
ATOM 2104 C CA . CYS A 1 267 ? -12.643 -1.184 14.178 1.00 94.25 267 CYS A CA 1
ATOM 2105 C C . CYS A 1 267 ? -13.212 -1.368 15.600 1.00 94.25 267 CYS A C 1
ATOM 2107 O O . CYS A 1 267 ? -12.517 -0.983 16.545 1.00 94.25 267 CYS A O 1
ATOM 2109 N N . GLU A 1 268 ? -14.438 -1.886 15.745 1.00 87.88 268 GLU A N 1
ATOM 2110 C CA . GLU A 1 268 ? -15.138 -2.117 17.027 1.00 87.88 268 GLU A CA 1
ATOM 2111 C C . GLU A 1 268 ? -14.843 -3.500 17.651 1.00 87.88 268 GLU A C 1
ATOM 2113 O O . GLU A 1 268 ? -14.707 -3.537 18.898 1.00 87.88 268 GLU A O 1
#

InterPro domains:
  IPR004166 Alpha-type protein kinase, alpha-kinase domain [PF02816] (149-267)
  IPR004166 Alpha-type protein kinase, alpha-kinase domain [PS51158] (23-268)
  IPR011009 Protein kinase-like domain superfamily [SSF56112] (28-267)

pLDDT: mean 77.63, std 21.71, range [24.86, 98.62]

Sequence (268 aa):
MFPTLLQKSSRTLHQSSQPPEVLRTSSDHHWTSSEMKGTYSEGFIGIGGFKTVNAGWLTLTAPPRTGLGSVAYHKAGPYKVSWYLLIDELQKLFREANILYWSKSLLKLTYNFVDHSITSSPEPPPFMVPCVQLVEASLALCHNQGGSKPGVKTGSTQAVFLLEELIEGSDDMFVKFIHNMDTNPLLNELDYGYDMAEFLVFTQHVQYIKTDKLVFISDYQGSTALLTDPQILTHLLVSNGCDIFGEGNIKTSISKFEDQHAYNEYCE

Radius of gyration: 20.7 Å; chains: 1; bounding box: 60×38×54 Å

Foldseek 3Di:
DFFKKKKKFFFADDDFFDDWWKWFDDPPRDTDIATWHKDFDPAFDDDDPGITIGIITIGRDHDDPDDDDDTHDDDDDPDNGGHDDAVVQCLVVVLQVVLLVVQQVLLVLVVVVVVVVQVPDPDHQPDDQFAAGAWTKIKIFTAHDDPPDPPDDPDDTDHMIIMTGDQDDPPLQWDFQFQLVALAGPDDPPDPCPVVSLSLSVSQVSSCVVVVLFKGWTRWIGHSHYTHDIFIEGECVVVVNDDSNDPSHDNCCSVCCVVGRDHDSSND

Secondary structure (DSSP, 8-state):
-PPEEEEEE-SS-------EEEEEEPSSS-EEEEE-EEEEEEEEEEE-SS-EEEEEEEE--PPPSS-----------SS------HHHHHHHHHHHHHHHHHHHHHHHHHHHHHHHHHHH-SS--SS-----EEPPEEEEEEE----S-TT--TT-EEEEEEEEE---S-GGG-EE---TT-SS-SS-TTSTTHHHHHHHHHHHHHHHHHTTTSEEEE--EE-SSEEES-EEEE-TTGGGG--SS-TT--TTHHHHHHHH----TTT-